Protein AF-A0A1W9RKW6-F1 (afdb_monomer)

Mean predicted aligned error: 11.41 Å

Sequence (270 aa):
MRRRVFTLAELIVIISIVVVIVSFFYVGYRVTIEKAAAKVCKQNQKVIYEALKIYALENYRLPGSLGEVPGEYYQKAYVKLLNLEKNPLWIKLAYFLVDLKREGLIRKVFAFGNSLLDEGLIEKRVLDCPLDSTPYSQGGISYGLNQALVNASEEEFKNFTGLVIGDCENSTFTSPLSDLAFRHKKNIIENAAVVTLKGGETAEIKEVATSELSNIISCISNCPSEVHPGYLTCFDYCKIGKGLNGSALLDCVKNCHQAVAQCEINCLFK

Radius of gyration: 24.39 Å; Cα contacts (8 Å, |Δi|>4): 375; chains: 1; bounding box: 53×35×99 Å

Secondary structure (DSSP, 8-state):
-------H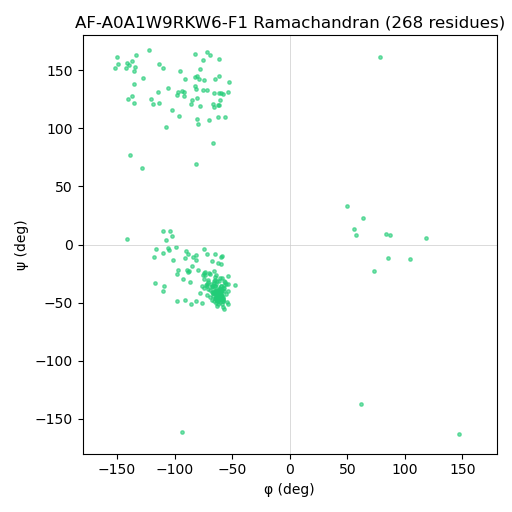HHHHHHHHHHHHHHHHHHHHHHHHHHHHHHHHHHHHHHHHHHHHHHHHHHHSB--SSGGGS-HHHHHHHHHHHHHH-S-HHHHHHHHHHHHHHHH-HHHHGGGTTTGGG-TTTHHHHHH--TT-SS-GGGT--SEEEEGGGTT-BHHHHHH--SEEEEEBSSSEES-TTTSB---EEETTTEEEEEEEETTS-EEEEEPPPHHHHHHHHHHHHTS-SSSSTT-SSHHHIIIIIS---HHHHHHHHHHHHHHHHHHHHHHH--

Solvent-accessible surface area (backbone atoms only — not comparable to full-atom values): 14550 Å² total; per-residue (Å²): 135,85,80,81,76,82,49,74,67,60,53,53,52,53,52,52,53,49,53,56,52,50,55,58,52,50,56,55,48,52,56,50,42,51,54,21,23,55,51,42,36,56,49,24,52,43,22,49,50,45,15,49,52,53,46,16,72,76,64,54,24,34,52,78,34,71,88,69,57,59,42,68,38,40,50,55,21,41,55,54,48,48,72,69,44,95,58,46,67,66,52,54,49,23,49,50,52,41,48,38,73,74,70,41,65,86,78,46,74,88,44,80,84,59,74,71,73,43,87,80,50,37,38,45,57,45,46,28,29,76,64,46,94,49,21,33,78,77,76,41,31,28,51,13,34,27,54,88,48,45,52,24,38,43,65,54,59,69,70,50,60,45,68,47,37,33,24,12,71,36,55,51,34,87,47,88,77,82,48,44,39,54,64,39,67,47,92,82,75,41,42,16,21,52,33,28,33,62,91,60,49,74,48,74,41,65,68,67,54,77,81,50,41,56,55,37,50,49,40,41,70,66,24,42,67,37,88,43,99,89,30,92,33,41,59,46,34,26,38,68,73,65,65,35,59,74,70,60,22,54,54,43,28,51,52,42,52,44,52,29,36,51,38,40,51,52,41,67,73,108

Foldseek 3Di:
DDPPDDDPVNVVVVVVVVVVVVVVVVVVLVVLLQVLLVLLLLLLLLLLVQLQVVVCVVVQAGAQFSVVRAPVSSLVSNVVVCVVDPCNPSNLVSVLSLVCVVPNDPPPVVPSPCVCNDHPVVSQSSQARSLDPCTVVNVWGQKAAENQRRRGGPVCLVLDWAWGMKGARDRYDHDPQPGHDQRHDDPNPWGWIWTATNVSDIDTFTNDDPVCVVVLVVQLVVQPCPPDDPANHQLCCLCVVVVDDDPSSVVSNSVSVNSSNVSNVVSRVD

pLDDT: mean 81.6, std 13.55, range [44.12, 97.0]

Structure (mmCIF, N/CA/C/O backbone):
data_AF-A0A1W9RKW6-F1
#
_entry.id   AF-A0A1W9RKW6-F1
#
loop_
_atom_site.group_PDB
_atom_site.id
_atom_site.type_symbol
_atom_site.label_atom_id
_atom_site.label_alt_id
_atom_site.label_comp_id
_atom_site.label_asym_id
_atom_site.label_entity_id
_atom_site.label_seq_id
_atom_site.pdbx_PDB_ins_code
_atom_site.Cartn_x
_atom_site.Cartn_y
_atom_site.Cartn_z
_atom_site.occupancy
_atom_site.B_iso_or_equiv
_atom_site.auth_seq_id
_atom_site.auth_comp_id
_atom_site.auth_asym_id
_atom_site.auth_atom_id
_atom_site.pdbx_PDB_model_num
ATOM 1 N N . MET A 1 1 ? 21.120 -3.096 -63.498 1.00 47.25 1 MET A N 1
ATOM 2 C CA . MET A 1 1 ? 20.791 -3.030 -62.054 1.00 47.25 1 MET A CA 1
ATOM 3 C C . MET A 1 1 ? 22.080 -2.822 -61.268 1.00 47.25 1 MET A C 1
ATOM 5 O O . MET A 1 1 ? 22.939 -3.693 -61.290 1.00 47.25 1 MET A O 1
ATOM 9 N N . ARG A 1 2 ? 22.275 -1.649 -60.653 1.00 49.94 2 ARG A N 1
ATOM 10 C CA . ARG A 1 2 ? 23.502 -1.314 -59.909 1.00 49.94 2 ARG A CA 1
ATOM 11 C C . ARG A 1 2 ? 23.407 -1.967 -58.524 1.00 49.94 2 ARG A C 1
ATOM 13 O O . ARG A 1 2 ? 22.638 -1.495 -57.691 1.00 49.94 2 ARG A O 1
ATOM 20 N N . ARG A 1 3 ? 24.117 -3.079 -58.293 1.00 55.16 3 ARG A N 1
ATOM 21 C CA . ARG A 1 3 ? 24.228 -3.687 -56.954 1.00 55.16 3 ARG A CA 1
ATOM 22 C C . ARG A 1 3 ? 24.922 -2.672 -56.041 1.00 55.16 3 ARG A C 1
ATOM 24 O O . ARG A 1 3 ? 26.099 -2.386 -56.239 1.00 55.16 3 ARG A O 1
ATOM 31 N N . ARG A 1 4 ? 24.187 -2.084 -55.092 1.00 63.91 4 ARG A N 1
ATOM 32 C CA . ARG A 1 4 ? 24.780 -1.300 -54.002 1.00 63.91 4 ARG A CA 1
ATOM 33 C C . ARG A 1 4 ? 25.490 -2.292 -53.089 1.00 63.91 4 ARG A C 1
ATOM 35 O O . ARG A 1 4 ? 24.840 -3.104 -52.439 1.00 63.91 4 ARG A O 1
ATOM 42 N N . VAL A 1 5 ? 26.815 -2.288 -53.131 1.00 65.56 5 VAL A N 1
ATOM 43 C CA . VAL A 1 5 ? 27.633 -3.077 -52.213 1.00 65.56 5 VAL A CA 1
ATOM 44 C C . VAL A 1 5 ? 27.699 -2.270 -50.921 1.00 65.56 5 VAL A C 1
ATOM 46 O O . VAL A 1 5 ? 28.309 -1.204 -50.907 1.00 65.56 5 VAL A O 1
ATOM 49 N N . PHE A 1 6 ? 27.009 -2.732 -49.877 1.00 68.69 6 PHE A N 1
ATOM 50 C CA . PHE A 1 6 ? 27.141 -2.158 -48.539 1.00 68.69 6 PHE A CA 1
ATOM 51 C C . PHE A 1 6 ? 28.591 -2.311 -48.096 1.00 68.69 6 PHE A C 1
ATOM 53 O O . PHE A 1 6 ? 29.143 -3.414 -48.120 1.00 68.69 6 PHE A O 1
ATOM 60 N N . THR A 1 7 ? 29.227 -1.199 -47.742 1.00 85.44 7 THR A N 1
ATOM 61 C CA . THR A 1 7 ? 30.612 -1.242 -47.276 1.00 85.44 7 THR A CA 1
ATOM 62 C C . THR A 1 7 ? 30.641 -1.657 -45.809 1.00 85.44 7 THR A C 1
ATOM 64 O O . THR A 1 7 ? 29.769 -1.283 -45.026 1.00 85.44 7 THR A O 1
ATOM 67 N N . LEU A 1 8 ? 31.662 -2.421 -45.412 1.00 84.31 8 LEU A N 1
ATOM 68 C CA . LEU A 1 8 ? 31.873 -2.794 -44.010 1.00 84.31 8 LEU A CA 1
ATOM 69 C C . LEU A 1 8 ? 31.948 -1.549 -43.102 1.00 84.31 8 LEU A C 1
ATOM 71 O O . LEU A 1 8 ? 31.439 -1.567 -41.986 1.00 84.31 8 LEU A O 1
ATOM 75 N N . ALA A 1 9 ? 32.496 -0.444 -43.618 1.00 88.00 9 ALA A N 1
ATOM 76 C CA . ALA A 1 9 ? 32.528 0.844 -42.931 1.00 88.00 9 ALA A CA 1
ATOM 77 C C . ALA A 1 9 ? 31.123 1.419 -42.660 1.00 88.00 9 ALA A C 1
ATOM 79 O O . ALA A 1 9 ? 30.851 1.857 -41.546 1.00 88.00 9 ALA A O 1
ATOM 80 N N . GLU A 1 10 ? 30.210 1.377 -43.636 1.00 85.62 10 GLU A N 1
ATOM 81 C CA . GLU A 1 10 ? 28.821 1.840 -43.474 1.00 85.62 10 GLU A CA 1
ATOM 82 C C . GLU A 1 10 ? 28.069 1.023 -42.414 1.00 85.62 10 GLU A C 1
ATOM 84 O O . GLU A 1 10 ? 27.369 1.583 -41.570 1.00 85.62 10 GLU A O 1
ATOM 89 N N . LEU A 1 11 ? 28.280 -0.296 -42.392 1.00 90.00 11 LEU A N 1
ATOM 90 C CA . LEU A 1 11 ? 27.685 -1.179 -41.390 1.00 90.00 11 LEU A CA 1
ATOM 91 C C . LEU A 1 11 ? 28.200 -0.869 -39.973 1.00 90.00 11 LEU A C 1
ATOM 93 O O . LEU A 1 11 ? 27.405 -0.805 -39.035 1.00 90.00 11 LEU A O 1
ATOM 97 N N . ILE A 1 12 ? 29.503 -0.612 -39.815 1.00 91.06 12 ILE A N 1
ATOM 98 C CA . ILE A 1 12 ? 30.096 -0.223 -38.524 1.00 91.06 12 ILE A CA 1
ATOM 99 C C . ILE A 1 12 ? 29.512 1.104 -38.024 1.00 91.06 12 ILE A C 1
ATOM 101 O O . ILE A 1 12 ? 29.189 1.220 -36.839 1.00 91.06 12 ILE A O 1
ATOM 105 N N . VAL A 1 13 ? 29.327 2.092 -38.907 1.00 92.69 13 VAL A N 1
ATOM 106 C CA . VAL A 1 13 ? 28.723 3.384 -38.539 1.00 92.69 13 VAL A CA 1
ATOM 107 C C . VAL A 1 13 ? 27.277 3.199 -38.071 1.00 92.69 13 VAL A C 1
ATOM 109 O O . VAL A 1 13 ? 26.913 3.718 -37.016 1.00 92.69 13 VAL A O 1
ATOM 112 N N . ILE A 1 14 ? 26.466 2.414 -38.789 1.00 93.56 14 ILE A N 1
ATOM 113 C CA . ILE A 1 14 ? 25.072 2.141 -38.402 1.00 93.56 14 ILE A CA 1
ATOM 114 C C . ILE A 1 14 ? 25.007 1.439 -37.042 1.00 93.56 14 ILE A C 1
ATOM 116 O O . ILE A 1 14 ? 24.255 1.873 -36.170 1.00 93.56 14 ILE A O 1
ATOM 120 N N . ILE A 1 15 ? 25.814 0.395 -36.827 1.00 91.38 15 ILE A N 1
ATOM 121 C CA . ILE A 1 15 ? 25.852 -0.322 -35.543 1.00 91.38 15 ILE A CA 1
ATOM 122 C C . ILE A 1 15 ? 26.254 0.628 -34.412 1.00 91.38 15 ILE A C 1
ATOM 124 O O . ILE A 1 15 ? 25.626 0.616 -33.355 1.00 91.38 15 ILE A O 1
ATOM 128 N N . SER A 1 16 ? 27.244 1.492 -34.643 1.00 91.25 16 SER A N 1
ATOM 129 C CA . SER A 1 16 ? 27.696 2.467 -33.644 1.00 91.25 16 SER A CA 1
ATOM 130 C C . SER A 1 16 ? 26.573 3.428 -33.244 1.00 91.25 16 SER A C 1
ATOM 132 O O . SER A 1 16 ? 26.338 3.642 -32.055 1.00 91.25 16 SER A O 1
ATOM 134 N N . ILE A 1 17 ? 25.821 3.950 -34.220 1.00 93.00 17 ILE A N 1
ATOM 135 C CA . ILE A 1 17 ? 24.661 4.819 -33.968 1.00 93.00 17 ILE A CA 1
ATOM 136 C C . ILE A 1 17 ? 23.586 4.066 -33.172 1.00 93.00 17 ILE A C 1
ATOM 138 O O . ILE A 1 17 ? 23.067 4.593 -32.188 1.00 93.00 17 ILE A O 1
ATOM 142 N N . VAL A 1 18 ? 23.279 2.822 -33.550 1.00 92.31 18 VAL A N 1
ATOM 143 C CA . VAL A 1 18 ? 22.280 1.995 -32.855 1.00 92.31 18 VAL A CA 1
ATOM 144 C C . VAL A 1 18 ? 22.683 1.740 -31.402 1.00 92.31 18 VAL A C 1
ATOM 146 O O . VAL A 1 18 ? 21.848 1.897 -30.517 1.00 92.31 18 VAL A O 1
ATOM 149 N N . VAL A 1 19 ? 23.947 1.408 -31.126 1.00 91.44 19 VAL A N 1
ATOM 150 C CA . VAL A 1 19 ? 24.431 1.157 -29.755 1.00 91.44 19 VAL A CA 1
ATOM 151 C C . VAL A 1 19 ? 24.280 2.399 -28.874 1.00 91.44 19 VAL A C 1
ATOM 153 O O . VAL A 1 19 ? 23.788 2.298 -27.745 1.00 91.44 19 VAL A O 1
ATOM 156 N N . VAL A 1 20 ? 24.645 3.576 -29.390 1.00 89.88 20 VAL A N 1
ATOM 157 C CA . VAL A 1 20 ? 24.494 4.844 -28.658 1.00 89.88 20 VAL A CA 1
ATOM 158 C C . VAL A 1 20 ? 23.019 5.108 -28.357 1.00 89.88 20 VAL A C 1
ATOM 160 O O . VAL A 1 20 ? 22.658 5.375 -27.211 1.00 89.88 20 VAL A O 1
ATOM 163 N N . ILE A 1 21 ? 22.153 4.963 -29.360 1.00 90.56 21 ILE A N 1
ATOM 164 C CA . ILE A 1 21 ? 20.711 5.178 -29.222 1.00 90.56 21 ILE A CA 1
ATOM 165 C C . ILE A 1 21 ? 20.098 4.219 -28.189 1.00 90.56 21 ILE A C 1
ATOM 167 O O . ILE A 1 21 ? 19.400 4.657 -27.272 1.00 90.56 21 ILE A O 1
ATOM 171 N N . VAL A 1 22 ? 20.383 2.919 -28.297 1.00 88.94 22 VAL A N 1
ATOM 172 C CA . VAL A 1 22 ? 19.853 1.890 -27.388 1.00 88.94 22 VAL A CA 1
ATOM 173 C C . VAL A 1 22 ? 20.274 2.157 -25.944 1.00 88.94 22 VAL A C 1
ATOM 175 O O . VAL A 1 22 ? 19.460 1.995 -25.036 1.00 88.94 22 VAL A O 1
ATOM 178 N N . SER A 1 23 ? 21.503 2.629 -25.724 1.00 82.50 23 SER A N 1
ATOM 179 C CA . SER A 1 23 ? 22.008 2.939 -24.382 1.00 82.50 23 SER A CA 1
ATOM 180 C C . SER A 1 23 ? 21.189 4.042 -23.697 1.00 82.50 23 SER A C 1
ATOM 182 O O . SER A 1 23 ? 20.787 3.882 -22.542 1.00 82.50 23 SER A O 1
ATOM 184 N N . PHE A 1 24 ? 20.860 5.125 -24.411 1.00 82.12 24 PHE A N 1
ATOM 185 C CA . PHE A 1 24 ? 20.018 6.200 -23.868 1.00 82.12 24 PHE A CA 1
ATOM 186 C C . PHE A 1 24 ? 18.577 5.742 -23.612 1.00 82.12 24 PHE A C 1
ATOM 188 O O . PHE A 1 24 ? 18.015 6.021 -22.548 1.00 82.12 24 PHE A O 1
ATOM 195 N N . PHE A 1 25 ? 17.983 4.999 -24.551 1.00 81.31 25 PHE A N 1
ATOM 196 C CA . PHE A 1 25 ? 16.621 4.486 -24.391 1.00 81.31 25 PHE A CA 1
ATOM 197 C C . PHE A 1 25 ? 16.503 3.484 -23.241 1.00 81.31 25 PHE A C 1
ATOM 199 O O . PHE A 1 25 ? 15.496 3.488 -22.535 1.00 81.31 25 PHE A O 1
ATOM 206 N N . TYR A 1 26 ? 17.530 2.665 -23.007 1.00 80.31 26 TYR A N 1
ATOM 207 C CA . TYR A 1 26 ? 17.528 1.678 -21.932 1.00 80.31 26 TYR A CA 1
ATOM 208 C C . TYR A 1 26 ? 17.423 2.327 -20.545 1.00 80.31 26 TYR A C 1
ATOM 210 O O . TYR A 1 26 ? 16.591 1.915 -19.733 1.00 80.31 26 TYR A O 1
ATOM 218 N N . VAL A 1 27 ? 18.204 3.379 -20.279 1.00 81.62 27 VAL A N 1
ATOM 219 C CA . VAL A 1 27 ? 18.147 4.104 -18.997 1.00 81.62 27 VAL A CA 1
ATOM 220 C C . VAL A 1 27 ? 16.776 4.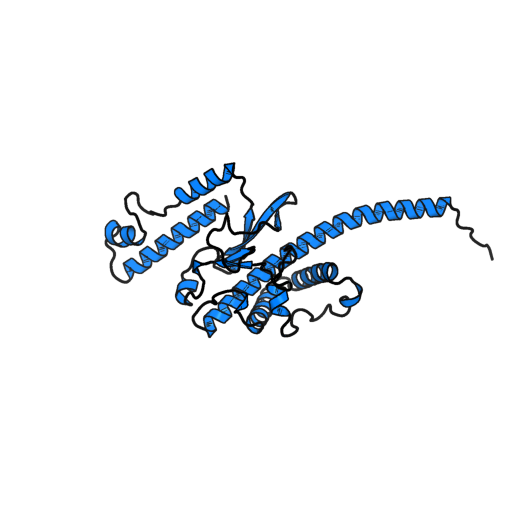758 -18.805 1.00 81.62 27 VAL A C 1
ATOM 222 O O . VAL A 1 27 ? 16.144 4.577 -17.761 1.00 81.62 27 VAL A O 1
ATOM 225 N N . GLY A 1 28 ? 16.270 5.453 -19.830 1.00 81.50 28 GLY A N 1
ATOM 226 C CA . GLY A 1 28 ? 14.945 6.082 -19.786 1.00 81.50 28 GLY A CA 1
ATOM 227 C C . GLY A 1 28 ? 13.808 5.075 -19.575 1.00 81.50 28 GLY A C 1
ATOM 228 O O . GLY A 1 28 ? 12.875 5.332 -18.807 1.00 81.50 28 GLY A O 1
ATOM 229 N N . TYR A 1 29 ? 13.915 3.895 -20.188 1.00 83.25 29 TYR A N 1
ATOM 230 C CA . TYR A 1 29 ? 12.969 2.801 -20.001 1.00 83.25 29 TYR A CA 1
ATOM 231 C C . TYR A 1 29 ? 12.966 2.298 -18.553 1.00 83.25 29 TYR A C 1
ATOM 233 O O . TYR A 1 29 ? 11.901 2.212 -17.944 1.00 83.25 29 TYR A O 1
ATOM 241 N N . ARG A 1 30 ? 14.140 2.035 -17.958 1.00 82.88 30 ARG A N 1
ATOM 242 C CA . ARG A 1 30 ? 14.248 1.544 -16.569 1.00 82.88 30 ARG A CA 1
ATOM 243 C C . ARG A 1 30 ? 13.602 2.506 -15.572 1.00 82.88 30 ARG A C 1
ATOM 245 O O . ARG A 1 30 ? 12.773 2.072 -14.776 1.00 82.88 30 ARG A O 1
ATOM 252 N N . VAL A 1 31 ? 13.893 3.804 -15.683 1.00 84.50 31 VAL A N 1
ATOM 253 C CA . VAL A 1 31 ? 13.298 4.842 -14.819 1.00 84.50 31 VAL A CA 1
ATOM 254 C C . VAL A 1 31 ? 11.779 4.909 -14.991 1.00 84.50 31 VAL A C 1
ATOM 256 O O . VAL A 1 31 ? 11.041 5.033 -14.014 1.00 84.50 31 VAL A O 1
ATOM 259 N N . THR A 1 32 ? 11.290 4.813 -16.229 1.00 86.94 32 THR A N 1
ATOM 260 C CA . THR A 1 32 ? 9.848 4.819 -16.513 1.00 86.94 32 THR A CA 1
ATOM 261 C C . THR A 1 32 ? 9.143 3.622 -15.881 1.00 86.94 32 THR A C 1
ATOM 263 O O . THR A 1 32 ? 8.094 3.789 -15.258 1.00 86.94 32 THR A O 1
ATOM 266 N N . ILE A 1 33 ? 9.728 2.427 -15.994 1.00 87.19 33 ILE A N 1
ATOM 267 C CA . ILE A 1 33 ? 9.159 1.215 -15.405 1.00 87.19 33 ILE A CA 1
ATOM 268 C C . ILE A 1 33 ? 9.184 1.263 -13.875 1.00 87.19 33 ILE A C 1
ATOM 270 O O . ILE A 1 33 ? 8.195 0.887 -13.254 1.00 87.19 33 ILE A O 1
ATOM 274 N N . GLU A 1 34 ? 10.256 1.754 -13.252 1.00 86.50 34 GLU A N 1
ATOM 275 C CA . GLU A 1 34 ? 10.308 1.918 -11.791 1.00 86.50 34 GLU A CA 1
ATOM 276 C C . GLU A 1 34 ? 9.231 2.891 -11.292 1.00 86.50 34 GLU A C 1
ATOM 278 O O . GLU A 1 34 ? 8.514 2.588 -10.338 1.00 86.50 34 GLU A O 1
ATOM 283 N N . LYS A 1 35 ? 9.032 4.020 -11.985 1.00 87.75 35 LYS A N 1
ATOM 284 C CA . LYS A 1 35 ? 7.948 4.966 -11.671 1.00 87.75 35 LYS A CA 1
ATOM 285 C C . LYS A 1 35 ? 6.565 4.343 -11.850 1.00 87.75 35 LYS A C 1
ATOM 287 O O . LYS A 1 35 ? 5.678 4.583 -11.031 1.00 87.75 35 LYS A O 1
ATOM 292 N N . ALA A 1 36 ? 6.370 3.551 -12.905 1.00 88.75 36 ALA A N 1
ATOM 293 C CA . ALA A 1 36 ? 5.123 2.828 -13.130 1.00 88.75 36 ALA A CA 1
ATOM 294 C C . ALA A 1 36 ? 4.868 1.799 -12.019 1.00 88.75 36 ALA A C 1
ATOM 296 O O . ALA A 1 36 ? 3.773 1.771 -11.468 1.00 88.75 36 ALA A O 1
ATOM 297 N N . ALA A 1 37 ? 5.885 1.027 -11.632 1.00 90.38 37 ALA A N 1
ATOM 298 C CA . ALA A 1 37 ? 5.822 0.055 -10.544 1.00 90.38 37 ALA A CA 1
ATOM 299 C C . ALA A 1 37 ? 5.476 0.713 -9.200 1.00 90.38 37 ALA A C 1
ATOM 301 O O . ALA A 1 37 ? 4.543 0.277 -8.530 1.00 90.38 37 ALA A O 1
ATOM 302 N N . ALA A 1 38 ? 6.140 1.819 -8.852 1.00 91.06 38 ALA A N 1
ATOM 303 C CA . ALA A 1 38 ? 5.827 2.579 -7.644 1.00 91.06 38 ALA A CA 1
ATOM 304 C C . ALA A 1 38 ? 4.388 3.122 -7.659 1.00 91.06 38 ALA A C 1
ATOM 306 O O . ALA A 1 38 ? 3.679 3.057 -6.655 1.00 91.06 38 ALA A O 1
ATOM 307 N N . LYS A 1 39 ? 3.926 3.621 -8.813 1.00 91.25 39 LYS A N 1
ATOM 308 C CA . LYS A 1 39 ? 2.545 4.086 -8.984 1.00 91.25 39 LYS A CA 1
ATOM 309 C C . LYS A 1 39 ? 1.533 2.950 -8.837 1.00 91.25 39 LYS A C 1
ATOM 311 O O . LYS A 1 39 ? 0.486 3.164 -8.233 1.00 91.25 39 LYS A O 1
ATOM 316 N N . VAL A 1 40 ? 1.846 1.764 -9.357 1.00 91.25 40 VAL A N 1
ATOM 317 C CA . VAL A 1 40 ? 1.014 0.568 -9.195 1.00 91.25 40 VAL A CA 1
ATOM 318 C C . VAL A 1 40 ? 0.940 0.152 -7.728 1.00 91.25 40 VAL A C 1
ATOM 320 O O . VAL A 1 40 ? -0.174 -0.031 -7.257 1.00 91.25 40 VAL A O 1
ATOM 323 N N . CYS A 1 41 ? 2.047 0.102 -6.970 1.00 92.75 41 CYS A N 1
ATOM 324 C CA . CYS A 1 41 ? 1.959 -0.256 -5.543 1.00 92.75 41 CYS A CA 1
ATOM 325 C C . CYS A 1 41 ? 1.110 0.751 -4.749 1.00 92.75 41 CYS A C 1
ATOM 327 O O . CYS A 1 41 ? 0.268 0.349 -3.952 1.00 92.75 41 CYS A O 1
ATOM 329 N N . LYS A 1 42 ? 1.252 2.058 -5.018 1.00 93.44 42 LYS A N 1
ATOM 330 C CA . LYS A 1 42 ? 0.389 3.084 -4.403 1.00 93.44 42 LYS A CA 1
ATOM 331 C C . LYS A 1 42 ? -1.084 2.876 -4.739 1.00 93.44 42 LYS A C 1
ATOM 333 O O . LYS A 1 42 ? -1.938 2.988 -3.865 1.00 93.44 42 LYS A O 1
ATOM 338 N N . GLN A 1 43 ? -1.392 2.589 -6.004 1.00 93.06 43 GLN A N 1
ATOM 339 C CA . GLN A 1 43 ? -2.772 2.345 -6.412 1.00 93.06 43 GLN A CA 1
ATOM 340 C C . GLN A 1 43 ? -3.320 1.063 -5.783 1.00 93.06 43 GLN A C 1
ATOM 342 O O . GLN A 1 43 ? -4.448 1.069 -5.303 1.00 93.06 43 GLN A O 1
ATOM 347 N N . ASN A 1 44 ? -2.518 0.001 -5.737 1.00 94.38 44 ASN A N 1
ATOM 348 C CA . ASN A 1 44 ? -2.850 -1.250 -5.073 1.00 94.38 44 ASN A CA 1
ATOM 349 C C . ASN A 1 44 ? -3.231 -1.005 -3.610 1.00 94.38 44 ASN A C 1
ATOM 351 O O . ASN A 1 44 ? -4.323 -1.395 -3.214 1.00 94.38 44 ASN A O 1
ATOM 355 N N . GLN A 1 45 ? -2.430 -0.263 -2.838 1.00 95.38 45 GLN A N 1
ATOM 356 C CA . GLN A 1 45 ? -2.786 0.041 -1.448 1.00 95.38 45 GLN A CA 1
ATOM 357 C C . GLN A 1 45 ? -4.100 0.829 -1.309 1.00 95.38 45 GLN A C 1
ATOM 359 O O . GLN A 1 45 ? -4.899 0.526 -0.423 1.00 95.38 45 GLN A O 1
ATOM 364 N N . LYS A 1 46 ? -4.393 1.783 -2.207 1.00 95.38 46 LYS A N 1
ATOM 365 C CA . LYS A 1 46 ? -5.702 2.467 -2.220 1.00 95.38 46 LYS A CA 1
ATOM 366 C C . LYS A 1 46 ? -6.853 1.496 -2.479 1.00 95.38 46 LYS A C 1
ATOM 368 O O . LYS A 1 46 ? -7.895 1.588 -1.833 1.00 95.38 46 LYS A O 1
ATOM 373 N N . VAL A 1 47 ? -6.670 0.573 -3.425 1.00 95.06 47 VAL A N 1
ATOM 374 C CA . VAL A 1 47 ? -7.659 -0.468 -3.742 1.00 95.06 47 VAL A CA 1
ATOM 375 C C . VAL A 1 47 ? -7.866 -1.377 -2.537 1.00 95.06 47 VAL A C 1
ATOM 377 O O . VAL A 1 47 ? -9.011 -1.638 -2.183 1.00 95.06 47 VAL A O 1
ATOM 380 N N . ILE A 1 48 ? -6.788 -1.791 -1.865 1.00 96.62 48 ILE A N 1
ATOM 381 C CA . ILE A 1 48 ? -6.857 -2.577 -0.630 1.00 96.62 48 ILE A CA 1
ATOM 382 C C . ILE A 1 48 ? -7.634 -1.810 0.443 1.00 96.62 48 ILE A C 1
ATOM 384 O O . ILE A 1 48 ? -8.544 -2.367 1.046 1.00 96.62 48 ILE A O 1
ATOM 388 N N . TYR A 1 49 ? -7.345 -0.524 0.645 1.00 97.00 49 TYR A N 1
ATOM 389 C CA . TYR A 1 49 ? -8.041 0.300 1.632 1.00 97.00 49 TYR A CA 1
ATOM 390 C C . TYR A 1 49 ? -9.552 0.389 1.381 1.00 97.00 49 TYR A C 1
ATOM 392 O O . TYR A 1 49 ? -10.359 0.222 2.298 1.00 97.00 49 TYR A O 1
ATOM 400 N N . GLU A 1 50 ? -9.960 0.630 0.134 1.00 96.62 50 GLU A N 1
ATOM 401 C CA . GLU A 1 50 ? -11.380 0.650 -0.220 1.00 96.62 50 GLU A CA 1
ATOM 402 C C . GLU A 1 50 ? -12.018 -0.745 -0.133 1.00 96.62 50 GLU A C 1
ATOM 404 O O . GLU A 1 50 ? -13.173 -0.847 0.278 1.00 96.62 50 GLU A O 1
ATOM 409 N N . ALA A 1 51 ? -11.281 -1.816 -0.437 1.00 96.44 51 ALA A N 1
ATOM 410 C CA . ALA A 1 51 ? -11.760 -3.187 -0.269 1.00 96.44 51 ALA A CA 1
ATOM 411 C C . ALA A 1 51 ? -11.992 -3.526 1.211 1.00 96.44 51 ALA A C 1
ATOM 413 O O . ALA A 1 51 ? -13.036 -4.078 1.545 1.00 96.44 51 ALA A O 1
ATOM 414 N N . LEU A 1 52 ? -11.091 -3.107 2.108 1.00 96.88 52 LEU A N 1
ATOM 415 C CA . LEU A 1 52 ? -11.260 -3.248 3.559 1.00 96.88 52 LEU A CA 1
ATOM 416 C C . LEU A 1 52 ? -12.504 -2.513 4.062 1.00 96.88 52 LEU A C 1
ATOM 418 O O . LEU A 1 52 ? -13.220 -3.034 4.912 1.00 96.88 52 LEU A O 1
ATOM 422 N N . LYS A 1 53 ? -12.804 -1.327 3.519 1.00 95.94 53 LYS A N 1
ATOM 423 C CA . LYS A 1 53 ? -14.038 -0.598 3.851 1.00 95.94 53 LYS A CA 1
ATOM 424 C C . LYS A 1 53 ? -15.284 -1.372 3.435 1.00 95.94 53 LYS A C 1
ATOM 426 O O . LYS A 1 53 ? -16.227 -1.436 4.212 1.00 95.94 53 LYS A O 1
ATOM 431 N N . ILE A 1 54 ? -15.296 -1.942 2.230 1.00 95.69 54 ILE A N 1
ATOM 432 C CA . ILE A 1 54 ? -16.424 -2.755 1.754 1.00 95.69 54 ILE A CA 1
ATOM 433 C C . ILE A 1 54 ? -16.567 -4.011 2.623 1.00 95.69 54 ILE A C 1
ATOM 435 O O . ILE A 1 54 ? -17.661 -4.298 3.098 1.00 95.69 54 ILE A O 1
ATOM 439 N N . TYR A 1 55 ? -15.459 -4.699 2.907 1.00 96.31 55 TYR A N 1
ATOM 440 C CA . TYR A 1 55 ? -15.437 -5.877 3.773 1.00 96.31 55 TYR A CA 1
ATOM 441 C C . TYR A 1 55 ? -15.988 -5.570 5.171 1.00 96.31 55 TYR A C 1
ATOM 443 O O . TYR A 1 55 ? -16.852 -6.297 5.659 1.00 96.31 55 TYR A O 1
ATOM 451 N N . ALA A 1 56 ? -15.524 -4.483 5.798 1.00 95.19 56 ALA A N 1
ATOM 452 C CA . ALA A 1 56 ? -15.948 -4.078 7.136 1.00 95.19 56 ALA A CA 1
ATOM 453 C C . ALA A 1 56 ? -17.435 -3.704 7.194 1.00 95.19 56 ALA A C 1
ATOM 455 O O . ALA A 1 56 ? -18.084 -3.986 8.196 1.00 95.19 56 ALA A O 1
ATOM 456 N N . LEU A 1 57 ? -17.976 -3.112 6.124 1.00 95.06 57 LEU A N 1
ATOM 457 C CA . LEU A 1 57 ? -19.404 -2.799 6.017 1.00 95.06 57 LEU A CA 1
ATOM 458 C C . LEU A 1 57 ? -20.276 -4.058 5.934 1.00 95.06 57 LEU A C 1
ATOM 460 O O . LEU A 1 57 ? -21.384 -4.059 6.459 1.00 95.06 57 LEU A O 1
ATOM 464 N N . GLU A 1 58 ? -19.801 -5.114 5.271 1.00 95.44 58 GLU A N 1
ATOM 465 C CA . GLU A 1 58 ? -20.573 -6.352 5.097 1.00 95.44 58 GLU A CA 1
ATOM 466 C C . GLU A 1 58 ? -20.402 -7.335 6.267 1.00 95.44 58 GLU A C 1
ATOM 468 O O . GLU A 1 58 ? -21.338 -8.054 6.610 1.00 95.44 58 GLU A O 1
ATOM 473 N N . ASN A 1 59 ? -19.228 -7.357 6.908 1.00 95.56 59 ASN A N 1
ATOM 474 C CA . ASN A 1 59 ? -18.893 -8.318 7.965 1.00 95.56 59 ASN A CA 1
ATOM 475 C C . ASN A 1 59 ? -18.904 -7.711 9.380 1.00 95.56 59 ASN A C 1
ATOM 477 O O . ASN A 1 59 ? -18.654 -8.432 10.345 1.00 95.56 59 ASN A O 1
ATOM 481 N N . TYR A 1 60 ? -19.149 -6.401 9.515 1.00 94.00 60 TYR A N 1
ATOM 482 C CA . TYR A 1 60 ? -19.084 -5.616 10.764 1.00 94.00 60 TYR A CA 1
ATOM 483 C C . TYR A 1 60 ? -17.731 -5.652 11.500 1.00 94.00 60 TYR A C 1
ATOM 485 O O . TYR A 1 60 ? -17.598 -5.140 12.615 1.00 94.00 60 TYR A O 1
ATOM 493 N N . ARG A 1 61 ? -16.708 -6.229 10.869 1.00 94.75 61 ARG A N 1
ATOM 494 C CA . ARG A 1 61 ? -15.339 -6.349 11.371 1.00 94.75 61 ARG A CA 1
ATOM 495 C C . ARG A 1 61 ? -14.349 -6.340 10.216 1.00 94.75 61 ARG A C 1
ATOM 497 O O . ARG A 1 61 ? -14.692 -6.709 9.094 1.00 94.75 61 ARG A O 1
ATOM 504 N N . LEU A 1 62 ? -13.122 -5.936 10.499 1.00 95.88 62 LEU A N 1
ATOM 505 C CA . LEU A 1 62 ? -11.985 -6.083 9.603 1.00 95.88 62 LEU A CA 1
ATOM 506 C C . LEU A 1 62 ? -11.493 -7.537 9.571 1.00 95.88 62 LEU A C 1
ATOM 508 O O . LEU A 1 62 ? -11.780 -8.304 10.491 1.00 95.88 62 LEU A O 1
ATOM 512 N N . PRO A 1 63 ? -10.773 -7.936 8.512 1.00 96.50 63 PRO A N 1
ATOM 513 C CA . PRO A 1 63 ? -10.201 -9.272 8.426 1.00 96.50 63 PRO A CA 1
ATOM 514 C C . PRO A 1 63 ? -9.015 -9.443 9.390 1.00 96.50 63 PRO A C 1
ATOM 516 O O . PRO A 1 63 ? -8.452 -8.465 9.896 1.00 96.50 63 PRO A O 1
ATOM 519 N N . GLY A 1 64 ? -8.606 -10.692 9.619 1.00 93.12 64 GLY A N 1
ATOM 520 C CA . GLY A 1 64 ? -7.375 -10.999 10.345 1.00 93.12 64 GLY A CA 1
ATOM 521 C C . GLY A 1 64 ? -6.116 -10.662 9.539 1.00 93.12 64 GLY A C 1
ATOM 522 O O . GLY A 1 64 ? -5.091 -10.270 10.092 1.00 93.12 64 GLY A O 1
ATOM 523 N N . SER A 1 65 ? -6.212 -10.769 8.215 1.00 94.56 65 SER A N 1
ATOM 524 C CA . SER A 1 65 ? -5.137 -10.502 7.264 1.00 94.56 65 SER A CA 1
ATOM 525 C C . SER A 1 65 ? -5.697 -10.009 5.929 1.00 94.56 65 SER A C 1
ATOM 527 O O . SER A 1 65 ? -6.868 -10.212 5.615 1.00 94.56 65 SER A O 1
ATOM 529 N N . LEU A 1 66 ? -4.869 -9.369 5.098 1.00 94.56 66 LEU A N 1
ATOM 530 C CA . LEU A 1 66 ? -5.329 -8.884 3.791 1.00 94.56 66 LEU A CA 1
ATOM 531 C C . LEU A 1 66 ? -5.766 -10.030 2.859 1.00 94.56 66 LEU A C 1
ATOM 533 O O . LEU A 1 66 ? -6.707 -9.857 2.101 1.00 94.56 66 LEU A O 1
ATOM 537 N N . GLY A 1 67 ? -5.154 -11.213 2.960 1.00 92.12 67 GLY A N 1
ATOM 538 C CA . GLY A 1 67 ? -5.517 -12.377 2.138 1.00 92.12 67 GLY A CA 1
ATOM 539 C C . GLY A 1 67 ? -6.862 -13.027 2.489 1.00 92.12 67 GLY A C 1
ATOM 540 O O . GLY A 1 67 ? -7.307 -13.918 1.779 1.00 92.12 67 GLY A O 1
ATOM 541 N N . GLU A 1 68 ? -7.520 -12.618 3.577 1.00 93.81 68 GLU A N 1
ATOM 542 C CA . GLU A 1 68 ? -8.869 -13.094 3.920 1.00 93.81 68 GLU A CA 1
ATOM 543 C C . GLU A 1 68 ? -9.976 -12.313 3.206 1.00 93.81 68 GLU A C 1
ATOM 545 O O . GLU A 1 68 ? -11.139 -12.706 3.278 1.00 93.81 68 GLU A O 1
ATOM 550 N N . VAL A 1 69 ? -9.647 -11.196 2.550 1.00 94.38 69 VAL A N 1
ATOM 551 C CA . VAL A 1 69 ? -10.613 -10.366 1.828 1.00 94.38 69 VAL A CA 1
ATOM 552 C C . VAL A 1 69 ? -10.929 -11.025 0.479 1.00 94.38 69 VAL A C 1
ATOM 554 O O . VAL A 1 69 ? -10.035 -11.145 -0.355 1.00 94.38 69 VAL A O 1
ATOM 557 N N . PRO A 1 70 ? -12.191 -11.403 0.200 1.00 93.06 70 PRO A N 1
ATOM 558 C CA . PRO A 1 70 ? -12.575 -11.938 -1.100 1.00 93.06 70 PRO A CA 1
ATOM 559 C C . PRO A 1 70 ? -12.164 -11.054 -2.286 1.00 93.06 70 PRO A C 1
ATOM 561 O O . PRO A 1 70 ? -12.358 -9.833 -2.273 1.00 93.06 70 PRO A O 1
ATOM 564 N N . GLY A 1 71 ? -11.706 -11.696 -3.368 1.00 91.00 71 GLY A N 1
ATOM 565 C CA . GLY A 1 71 ? -11.373 -11.062 -4.651 1.00 91.00 71 GLY A CA 1
ATOM 566 C C . GLY A 1 71 ? -12.430 -10.084 -5.183 1.00 91.00 71 GLY A C 1
ATOM 567 O O . GLY A 1 71 ? -12.088 -9.042 -5.747 1.00 91.00 71 GLY A O 1
ATOM 568 N N . GLU A 1 72 ? -13.712 -10.371 -4.950 1.00 91.88 72 GLU A N 1
ATOM 569 C CA . GLU A 1 72 ? -14.836 -9.517 -5.354 1.00 91.88 72 GLU A CA 1
ATOM 570 C C . GLU A 1 72 ? -14.780 -8.114 -4.729 1.00 91.88 72 GLU A C 1
ATOM 572 O O . GLU A 1 72 ? -15.129 -7.123 -5.380 1.00 91.88 72 GLU A O 1
ATOM 577 N N . TYR A 1 73 ? -14.314 -7.987 -3.482 1.00 94.31 73 TYR A N 1
ATOM 578 C CA . TYR A 1 73 ? -14.193 -6.685 -2.825 1.00 94.31 73 TYR A CA 1
ATOM 579 C C . TYR A 1 73 ? -13.070 -5.853 -3.430 1.00 94.31 73 TYR A C 1
ATOM 581 O O . TYR A 1 73 ? -13.253 -4.651 -3.639 1.00 94.31 73 TYR A O 1
ATOM 589 N N . TYR A 1 74 ? -11.952 -6.483 -3.799 1.00 93.56 74 TYR A N 1
ATOM 590 C CA . TYR A 1 74 ? -10.888 -5.818 -4.550 1.00 93.56 74 TYR A CA 1
ATOM 591 C C . TYR A 1 74 ? -11.375 -5.336 -5.915 1.00 93.56 74 TYR A C 1
ATOM 593 O O . TYR A 1 74 ? -11.057 -4.219 -6.321 1.00 93.56 74 TYR A O 1
ATOM 601 N N . GLN A 1 75 ? -12.204 -6.125 -6.599 1.00 91.19 75 GLN A N 1
ATOM 602 C CA . GLN A 1 75 ? -12.799 -5.737 -7.876 1.00 91.19 75 GLN A CA 1
ATOM 603 C C . GLN A 1 75 ? -13.733 -4.534 -7.745 1.00 91.19 75 GLN A C 1
ATOM 605 O O . GLN A 1 75 ? -13.570 -3.545 -8.466 1.00 91.19 75 GLN A O 1
ATOM 610 N N . LYS A 1 76 ? -14.668 -4.575 -6.788 1.00 92.31 76 LYS A N 1
ATOM 611 C CA . LYS A 1 76 ? -15.576 -3.456 -6.493 1.00 92.31 76 LYS A CA 1
ATOM 612 C C . LYS A 1 76 ? -14.791 -2.190 -6.129 1.00 92.31 76 LYS A C 1
ATOM 614 O O . LYS A 1 76 ? -15.073 -1.115 -6.663 1.00 92.31 76 LYS A O 1
ATOM 619 N N . ALA A 1 77 ? -13.776 -2.317 -5.273 1.00 93.44 77 ALA A N 1
ATOM 620 C CA . ALA A 1 77 ? -12.903 -1.217 -4.872 1.00 93.44 77 ALA A CA 1
ATOM 621 C C . ALA A 1 77 ? -12.121 -0.627 -6.056 1.00 93.44 77 ALA A C 1
ATOM 623 O O . ALA A 1 77 ? -12.057 0.594 -6.213 1.00 93.44 77 ALA A O 1
ATOM 624 N N . TYR A 1 78 ? -11.578 -1.479 -6.926 1.00 90.69 78 TYR A N 1
ATOM 625 C CA . TYR A 1 78 ? -10.834 -1.062 -8.110 1.00 90.69 78 TYR A CA 1
ATOM 626 C C . TYR A 1 78 ? -11.703 -0.269 -9.090 1.00 90.69 78 TYR A C 1
ATOM 628 O O . TYR A 1 78 ? -11.322 0.826 -9.510 1.00 90.69 78 TYR A O 1
ATOM 636 N N . VAL A 1 79 ? -12.898 -0.778 -9.412 1.00 89.31 79 VAL A N 1
ATOM 637 C CA . VAL A 1 79 ? -13.854 -0.089 -10.295 1.00 89.31 79 VAL A CA 1
ATOM 638 C C . VAL A 1 79 ? -14.279 1.250 -9.693 1.00 89.31 79 VAL A C 1
ATOM 640 O O . VAL A 1 79 ? -14.292 2.265 -10.391 1.00 89.31 79 VAL A O 1
ATOM 643 N N . LYS A 1 80 ? -14.567 1.282 -8.386 1.00 91.81 80 LYS A N 1
ATOM 644 C CA . LYS A 1 80 ? -14.919 2.514 -7.672 1.00 91.81 80 LYS A CA 1
ATOM 645 C C . LYS A 1 80 ? -13.814 3.565 -7.777 1.00 91.81 80 LYS A C 1
ATOM 647 O O . LYS A 1 80 ? -14.101 4.706 -8.126 1.00 91.81 80 LYS A O 1
ATOM 652 N N . LEU A 1 81 ? -12.561 3.194 -7.513 1.00 90.31 81 LEU A N 1
ATOM 653 C CA . LEU A 1 81 ? -11.432 4.124 -7.581 1.00 90.31 81 LEU A CA 1
ATOM 654 C C . LEU A 1 81 ? -11.153 4.602 -9.004 1.00 90.31 81 LEU A C 1
ATOM 656 O O . LEU A 1 81 ? -10.943 5.794 -9.204 1.00 90.31 81 LEU A O 1
ATOM 660 N N . LEU A 1 82 ? -11.219 3.717 -10.003 1.00 86.75 82 LEU A N 1
ATOM 661 C CA . LEU A 1 82 ? -11.067 4.113 -11.405 1.00 86.75 82 LEU A CA 1
ATOM 662 C C . LEU A 1 82 ? -12.085 5.174 -11.836 1.00 86.75 82 LEU A C 1
ATOM 664 O O . LEU A 1 82 ? -11.733 6.058 -12.612 1.00 86.75 82 LEU A O 1
ATOM 668 N N . ASN A 1 83 ? -13.320 5.089 -11.337 1.00 86.06 83 ASN A N 1
ATOM 669 C CA . ASN A 1 83 ? -14.373 6.058 -11.642 1.00 86.06 83 ASN A CA 1
ATOM 670 C C . ASN A 1 83 ? -14.183 7.401 -10.915 1.00 86.06 83 ASN A C 1
ATOM 672 O O . ASN A 1 83 ? -14.680 8.421 -11.384 1.00 86.06 83 ASN A O 1
ATOM 676 N N . LEU A 1 84 ? -13.478 7.410 -9.780 1.00 86.44 84 LEU A N 1
ATOM 677 C CA . LEU A 1 84 ? -13.168 8.623 -9.012 1.00 86.44 84 LEU A CA 1
ATOM 678 C C . LEU A 1 84 ? -11.881 9.311 -9.486 1.00 86.44 84 LEU A C 1
ATOM 680 O O . LEU A 1 84 ? -11.683 10.504 -9.247 1.00 86.44 84 LEU A O 1
ATOM 684 N N . GLU A 1 85 ? -10.983 8.573 -10.134 1.00 83.75 85 GLU A N 1
ATOM 685 C CA . GLU A 1 85 ? -9.701 9.107 -10.562 1.00 83.75 85 GLU A CA 1
ATOM 686 C C . GLU A 1 85 ? -9.863 10.084 -11.735 1.00 83.75 85 GLU A C 1
ATOM 688 O O . GLU A 1 85 ? -10.478 9.774 -12.752 1.00 83.75 85 GLU A O 1
ATOM 693 N N . LYS A 1 86 ? -9.215 11.252 -11.656 1.00 82.94 86 LYS A N 1
ATOM 694 C CA . LYS A 1 86 ? -9.262 12.258 -12.734 1.00 82.94 86 LYS A CA 1
ATOM 695 C C . LYS A 1 86 ? -8.705 11.746 -14.065 1.00 82.94 86 LYS A C 1
ATOM 697 O O . LYS A 1 86 ? -9.098 12.233 -15.116 1.00 82.94 86 LYS A O 1
ATOM 702 N N . ASN A 1 87 ? -7.761 10.801 -14.021 1.00 84.12 87 ASN A N 1
ATOM 703 C CA . ASN A 1 87 ? -7.088 10.279 -15.208 1.00 84.12 87 ASN A CA 1
ATOM 704 C C . ASN A 1 87 ? -6.888 8.748 -15.152 1.00 84.12 87 ASN A C 1
ATOM 706 O O . ASN A 1 87 ? -5.762 8.278 -14.938 1.00 84.12 87 ASN A O 1
ATOM 710 N N . PRO A 1 88 ? -7.937 7.946 -15.402 1.00 84.75 88 PRO A N 1
ATOM 711 C CA . PRO A 1 88 ? -7.873 6.485 -15.300 1.00 84.75 88 PRO A CA 1
ATOM 712 C C . PRO A 1 88 ? -6.925 5.850 -16.331 1.00 84.75 88 PRO A C 1
ATOM 714 O O . PRO A 1 88 ? -6.315 4.812 -16.071 1.00 84.75 88 PRO A O 1
ATOM 717 N N . LEU A 1 89 ? -6.733 6.496 -17.487 1.00 84.94 89 LEU A N 1
ATOM 718 C CA . LEU A 1 89 ? -5.827 6.027 -18.542 1.00 84.94 89 LEU A CA 1
ATOM 719 C C . LEU A 1 89 ? -4.374 5.924 -18.065 1.00 84.94 89 LEU A C 1
ATOM 721 O O . LEU A 1 89 ? -3.695 4.948 -18.373 1.00 84.94 89 LEU A O 1
ATOM 725 N N . TRP A 1 90 ? -3.904 6.881 -17.260 1.00 84.44 90 TRP A N 1
ATOM 726 C CA . TRP A 1 90 ? -2.535 6.865 -16.734 1.00 84.44 90 TRP A CA 1
ATOM 727 C C . TRP A 1 90 ? -2.303 5.759 -15.704 1.00 84.44 90 TRP A C 1
ATOM 729 O O . TRP A 1 90 ? -1.159 5.357 -15.495 1.00 84.44 90 TRP A O 1
ATOM 739 N N . ILE A 1 91 ? -3.356 5.292 -15.033 1.00 84.62 91 ILE A N 1
ATOM 740 C CA . ILE A 1 91 ? -3.282 4.142 -14.127 1.00 84.62 91 ILE A CA 1
ATOM 741 C C . ILE A 1 91 ? -3.219 2.861 -14.949 1.00 84.62 91 ILE A C 1
ATOM 743 O O . ILE A 1 91 ? -2.301 2.068 -14.760 1.00 84.62 91 ILE A O 1
ATOM 747 N N . LYS A 1 92 ? -4.129 2.695 -15.917 1.00 84.81 92 LYS A N 1
ATOM 748 C CA . LYS A 1 92 ? -4.125 1.539 -16.827 1.00 84.81 92 LYS A CA 1
ATOM 749 C C . LYS A 1 92 ? -2.788 1.389 -17.556 1.00 84.81 92 LYS A C 1
ATOM 751 O O . LYS A 1 92 ? -2.251 0.289 -17.622 1.00 84.81 92 LYS A O 1
ATOM 756 N N . LEU A 1 93 ? -2.212 2.499 -18.022 1.00 85.19 93 LEU A N 1
ATOM 757 C CA . LEU A 1 93 ? -0.895 2.509 -18.656 1.00 85.19 93 LEU A CA 1
ATOM 758 C C . LEU A 1 93 ? 0.213 2.051 -17.695 1.00 85.19 93 LEU A C 1
ATOM 760 O O . LEU A 1 93 ? 1.092 1.299 -18.103 1.00 85.19 93 LEU A O 1
ATOM 764 N N . ALA A 1 94 ? 0.174 2.469 -16.426 1.00 84.19 94 ALA A N 1
ATOM 765 C CA . ALA A 1 94 ? 1.161 2.039 -15.436 1.00 84.19 94 ALA A CA 1
ATOM 766 C C . ALA A 1 94 ? 1.094 0.522 -15.190 1.00 84.19 94 ALA A C 1
ATOM 768 O O . ALA A 1 94 ? 2.132 -0.138 -15.234 1.00 84.19 94 ALA A O 1
ATOM 769 N N . TYR A 1 95 ? -0.111 -0.041 -15.026 1.00 84.25 95 TYR A N 1
ATOM 770 C CA . TYR A 1 95 ? -0.294 -1.497 -14.938 1.00 84.25 95 TYR A CA 1
ATOM 771 C C . TYR A 1 95 ? 0.204 -2.210 -16.193 1.00 84.25 95 TYR A C 1
ATOM 773 O O . TYR A 1 95 ? 0.908 -3.209 -16.086 1.00 84.25 95 TYR A O 1
ATOM 781 N N . PHE A 1 96 ? -0.097 -1.680 -17.380 1.00 83.75 96 PHE A N 1
ATOM 782 C CA . PHE A 1 96 ? 0.373 -2.264 -18.632 1.00 83.75 96 PHE A CA 1
ATOM 783 C C . PHE A 1 96 ? 1.905 -2.285 -18.739 1.00 83.75 96 PHE A C 1
ATOM 785 O O . PHE A 1 96 ? 2.484 -3.298 -19.118 1.00 83.75 96 PHE A O 1
ATOM 792 N N . LEU A 1 97 ? 2.574 -1.187 -18.382 1.00 84.94 97 LEU A N 1
ATOM 793 C CA . LEU A 1 97 ? 4.036 -1.099 -18.404 1.00 84.94 97 LEU A CA 1
ATOM 794 C C . LEU A 1 97 ? 4.688 -2.103 -17.443 1.00 84.94 97 LEU A C 1
ATOM 796 O O . LEU A 1 97 ? 5.675 -2.749 -17.795 1.00 84.94 97 LEU A O 1
ATOM 800 N N . VAL A 1 98 ? 4.125 -2.264 -16.245 1.00 84.25 98 VAL A N 1
ATOM 801 C CA . VAL A 1 98 ? 4.575 -3.276 -15.280 1.00 84.25 98 VAL A CA 1
ATOM 802 C C . VAL A 1 98 ? 4.365 -4.689 -15.827 1.00 84.25 98 VAL A C 1
ATOM 804 O O . VAL A 1 98 ? 5.281 -5.513 -15.787 1.00 84.25 98 VAL A O 1
ATOM 807 N N . ASP A 1 99 ? 3.186 -4.954 -16.383 1.00 80.25 99 ASP A N 1
ATOM 808 C CA . ASP A 1 99 ? 2.828 -6.244 -16.965 1.00 80.25 99 ASP A CA 1
ATOM 809 C C . ASP A 1 99 ? 3.759 -6.629 -18.127 1.00 80.25 99 ASP A C 1
ATOM 811 O O . ASP A 1 99 ? 4.195 -7.779 -18.214 1.00 80.25 99 ASP A O 1
ATOM 815 N N . LEU A 1 100 ? 4.126 -5.664 -18.978 1.00 79.06 100 LEU A N 1
ATOM 816 C CA . LEU A 1 100 ? 5.099 -5.852 -20.055 1.00 79.06 100 LEU A CA 1
ATOM 817 C C . LEU A 1 100 ? 6.470 -6.302 -19.539 1.00 79.06 100 LEU A C 1
ATOM 819 O O . LEU A 1 100 ? 7.101 -7.160 -20.159 1.00 79.06 100 LEU A O 1
ATOM 823 N N . LYS A 1 101 ? 6.938 -5.745 -18.413 1.00 79.50 101 LYS A N 1
ATOM 824 C CA . LYS A 1 101 ? 8.207 -6.157 -17.790 1.00 79.50 101 LYS A CA 1
ATOM 825 C C . LYS A 1 101 ? 8.126 -7.581 -17.230 1.00 79.50 101 LYS A C 1
ATOM 827 O O . LYS A 1 101 ? 9.126 -8.290 -17.291 1.00 79.50 101 LYS A O 1
ATOM 832 N N . ARG A 1 102 ? 6.978 -7.987 -16.673 1.00 71.12 102 ARG A N 1
ATOM 833 C CA . ARG A 1 102 ? 6.809 -9.283 -15.992 1.00 71.12 102 ARG A CA 1
ATOM 834 C C . ARG A 1 102 ? 6.653 -10.459 -16.959 1.00 71.12 102 ARG A C 1
ATOM 836 O O . ARG A 1 102 ? 7.233 -11.510 -16.720 1.00 71.12 102 ARG A O 1
ATOM 843 N N . GLU A 1 103 ? 5.880 -10.295 -18.031 1.00 65.69 103 GLU A N 1
ATOM 844 C CA . GLU A 1 103 ? 5.477 -11.407 -18.914 1.00 65.69 103 GLU A CA 1
ATOM 845 C C . GLU A 1 103 ? 6.003 -11.292 -20.357 1.00 65.69 103 GLU A C 1
ATOM 847 O O . GLU A 1 103 ? 5.818 -12.206 -21.163 1.00 65.69 103 GLU A O 1
ATOM 852 N N . GLY A 1 104 ? 6.686 -10.192 -20.692 1.00 59.03 104 GLY A N 1
ATOM 853 C CA . GLY A 1 104 ? 7.184 -9.921 -22.040 1.00 59.03 104 GLY A CA 1
ATOM 854 C C . GLY A 1 104 ? 6.107 -9.403 -23.007 1.00 59.03 104 GLY A C 1
ATOM 855 O O . GLY A 1 104 ? 4.903 -9.546 -22.798 1.00 59.03 104 GLY A O 1
ATOM 856 N N . LEU A 1 105 ? 6.551 -8.778 -24.106 1.00 54.44 105 LEU A N 1
ATOM 857 C CA . LEU A 1 105 ? 5.688 -8.018 -25.028 1.00 54.44 105 LEU A CA 1
ATOM 858 C C . LEU A 1 105 ? 4.651 -8.870 -25.783 1.00 54.44 105 LEU A C 1
ATOM 860 O O . LEU A 1 105 ? 3.568 -8.391 -26.108 1.00 54.44 105 LEU A O 1
ATOM 864 N N . ILE A 1 106 ? 4.974 -10.132 -26.075 1.00 50.75 106 ILE A N 1
ATOM 865 C CA . ILE A 1 106 ? 4.255 -10.927 -27.085 1.00 50.75 106 ILE A CA 1
ATOM 866 C C . ILE A 1 106 ? 2.876 -11.388 -26.586 1.00 50.75 106 ILE A C 1
ATOM 868 O O . ILE A 1 106 ? 1.946 -11.509 -27.379 1.00 50.75 106 ILE A O 1
ATOM 872 N N . ARG A 1 107 ? 2.699 -11.592 -25.273 1.00 51.44 107 ARG A N 1
ATOM 873 C CA . ARG A 1 107 ? 1.462 -12.168 -24.717 1.00 51.44 107 ARG A CA 1
ATOM 874 C C . ARG A 1 107 ? 0.388 -11.129 -24.365 1.00 51.44 107 ARG A C 1
ATOM 876 O O . ARG A 1 107 ? -0.785 -11.481 -24.313 1.00 51.44 107 ARG A O 1
ATOM 883 N N . LYS A 1 108 ? 0.755 -9.856 -24.147 1.00 56.22 108 LYS A N 1
ATOM 884 C CA . LYS A 1 108 ? -0.151 -8.841 -23.561 1.00 56.22 108 LYS A CA 1
ATOM 885 C C . LYS A 1 108 ? -0.494 -7.630 -24.428 1.00 56.22 108 LYS A C 1
ATOM 887 O O . LYS A 1 108 ? -1.445 -6.929 -24.090 1.00 56.22 108 LYS A O 1
ATOM 892 N N . VAL A 1 109 ? 0.174 -7.400 -25.563 1.00 52.84 109 VAL A N 1
ATOM 893 C CA . VAL A 1 109 ? -0.223 -6.318 -26.496 1.00 52.84 109 VAL A CA 1
ATOM 894 C C . VAL A 1 109 ? -1.668 -6.501 -26.997 1.00 52.84 109 VAL A C 1
ATOM 896 O O . VAL A 1 109 ? -2.374 -5.518 -27.197 1.00 52.84 109 VAL A O 1
ATOM 899 N N . PHE A 1 110 ? -2.161 -7.742 -27.078 1.00 48.28 110 PHE A N 1
ATOM 900 C CA . PHE A 1 110 ? -3.553 -8.048 -27.436 1.00 48.28 110 PHE A CA 1
ATOM 901 C C . PHE A 1 110 ? -4.565 -7.919 -26.276 1.00 48.28 110 PHE A C 1
ATOM 903 O O . PHE A 1 110 ? -5.767 -7.960 -26.518 1.00 48.28 110 PHE A O 1
ATOM 910 N N . ALA A 1 111 ? -4.117 -7.732 -25.027 1.00 50.34 111 ALA A N 1
ATOM 911 C CA . ALA A 1 111 ? -4.958 -7.763 -23.820 1.00 50.34 111 ALA A CA 1
ATOM 912 C C . ALA A 1 111 ? -5.147 -6.387 -23.142 1.00 50.34 111 ALA A C 1
ATOM 914 O O . ALA A 1 111 ? -5.664 -6.313 -22.024 1.00 50.34 111 ALA A O 1
ATOM 915 N N . PHE A 1 112 ? -4.762 -5.292 -23.813 1.00 49.94 112 PHE A N 1
ATOM 916 C CA . PHE A 1 112 ? -4.746 -3.915 -23.281 1.00 49.94 112 PHE A CA 1
ATOM 917 C C . PHE A 1 112 ? -6.121 -3.393 -22.787 1.00 49.94 112 PHE A C 1
ATOM 919 O O . PHE A 1 112 ? -6.196 -2.344 -22.153 1.00 49.94 112 PHE A O 1
ATOM 926 N N . GLY A 1 113 ? -7.220 -4.108 -23.045 1.00 47.06 113 GLY A N 1
ATOM 927 C CA . GLY A 1 113 ? -8.577 -3.677 -22.696 1.00 47.06 113 GLY A CA 1
ATOM 928 C C . GLY A 1 113 ? -9.035 -4.015 -21.273 1.00 47.06 113 GLY A C 1
ATOM 929 O O . GLY A 1 113 ? -9.509 -3.121 -20.576 1.00 47.06 113 GLY A O 1
ATOM 930 N N . ASN A 1 114 ? -8.900 -5.276 -20.832 1.00 50.12 114 ASN A N 1
ATOM 931 C CA . ASN A 1 114 ? -9.724 -5.813 -19.728 1.00 50.12 114 ASN A CA 1
ATOM 932 C C . ASN A 1 114 ? -9.006 -6.749 -18.730 1.00 50.12 114 ASN A C 1
ATOM 934 O O . ASN A 1 114 ? -9.651 -7.255 -17.818 1.00 50.12 114 ASN A O 1
ATOM 938 N N . SER A 1 115 ? -7.688 -6.963 -18.840 1.00 53.84 115 SER A N 1
ATOM 939 C CA . SER A 1 115 ? -6.967 -7.986 -18.043 1.00 53.84 115 SER A CA 1
ATOM 940 C C . SER A 1 115 ? -7.033 -7.807 -16.515 1.00 53.84 115 SER A C 1
ATOM 942 O O . SER A 1 115 ? -6.714 -8.740 -15.785 1.00 53.84 115 SER A O 1
ATOM 944 N N . LEU A 1 116 ? -7.405 -6.624 -16.020 1.00 54.97 116 LEU A N 1
ATOM 945 C CA . LEU A 1 116 ? -7.439 -6.323 -14.585 1.00 54.97 116 LEU A CA 1
ATOM 946 C C . LEU A 1 116 ? -8.678 -6.872 -13.868 1.00 54.97 116 LEU A C 1
ATOM 948 O O . LEU A 1 116 ? -8.623 -7.049 -12.659 1.00 54.97 116 LEU A O 1
ATOM 952 N N . LEU A 1 117 ? -9.767 -7.134 -14.593 1.00 60.03 117 LEU A N 1
ATOM 953 C CA . LEU A 1 117 ? -11.053 -7.560 -14.028 1.00 60.03 117 LEU A CA 1
ATOM 954 C C . LEU A 1 117 ? -11.321 -9.057 -14.210 1.00 60.03 117 LEU A C 1
ATOM 956 O O . LEU A 1 117 ? -12.451 -9.487 -14.011 1.00 60.03 117 LEU A O 1
ATOM 960 N N . ASP A 1 118 ? -10.311 -9.830 -14.610 1.00 64.44 118 ASP A N 1
ATOM 961 C CA . ASP A 1 118 ? -10.463 -11.275 -14.747 1.00 64.44 118 ASP A CA 1
ATOM 962 C C . ASP A 1 118 ? -10.674 -11.883 -13.351 1.00 64.44 118 ASP A C 1
ATOM 964 O O . ASP A 1 118 ? -9.864 -11.674 -12.433 1.00 64.44 118 ASP A O 1
ATOM 968 N N . GLU A 1 119 ? -11.811 -12.553 -13.173 1.00 55.69 119 GLU A N 1
ATOM 969 C CA . GLU A 1 119 ? -12.268 -13.051 -11.877 1.00 55.69 119 GLU A CA 1
ATOM 970 C C . GLU A 1 119 ? -11.211 -13.995 -11.273 1.00 55.69 119 GLU A C 1
ATOM 972 O O . GLU A 1 119 ? -10.680 -14.889 -11.930 1.00 55.69 119 GLU A O 1
ATOM 977 N N . GLY A 1 120 ? -10.834 -13.746 -10.014 1.00 62.16 120 GLY A N 1
ATOM 978 C CA . GLY A 1 120 ? -9.821 -14.524 -9.284 1.00 62.16 120 GLY A CA 1
ATOM 979 C C . GLY A 1 120 ? -8.353 -14.114 -9.497 1.00 62.16 120 GLY A C 1
ATOM 980 O O . GLY A 1 120 ? -7.492 -14.540 -8.727 1.00 62.16 120 GLY A O 1
ATOM 981 N N . LEU A 1 121 ? -8.031 -13.257 -10.476 1.00 76.25 121 LEU A N 1
ATOM 982 C CA . LEU A 1 121 ? -6.660 -12.742 -10.670 1.00 76.25 121 LEU A CA 1
ATOM 983 C C . LEU A 1 121 ? -6.430 -11.361 -10.051 1.00 76.25 121 LEU A C 1
ATOM 985 O O . LEU A 1 121 ? -5.282 -10.991 -9.782 1.00 76.25 121 LEU A O 1
ATOM 989 N N . ILE A 1 122 ? -7.505 -10.603 -9.821 1.00 82.69 122 ILE A N 1
ATOM 990 C CA . ILE A 1 122 ? -7.414 -9.243 -9.286 1.00 82.69 122 ILE A CA 1
ATOM 991 C C . ILE A 1 122 ? -6.806 -9.209 -7.884 1.00 82.69 122 ILE A C 1
ATOM 993 O O . ILE A 1 122 ? -5.946 -8.374 -7.634 1.00 82.69 122 ILE A O 1
ATOM 997 N N . GLU A 1 123 ? -7.176 -10.149 -7.012 1.00 85.12 123 GLU A N 1
ATOM 998 C CA . GLU A 1 123 ? -6.647 -10.251 -5.650 1.00 85.12 123 GLU A CA 1
ATOM 999 C C . GLU A 1 123 ? -5.125 -10.384 -5.669 1.00 85.12 123 GLU A C 1
ATOM 1001 O O . GLU A 1 123 ? -4.421 -9.530 -5.141 1.00 85.12 123 GLU A O 1
ATOM 1006 N N . LYS A 1 124 ? -4.603 -11.386 -6.388 1.00 85.75 124 LYS A N 1
ATOM 1007 C CA . LYS A 1 124 ? -3.156 -11.609 -6.509 1.00 85.75 124 LYS A CA 1
ATOM 1008 C C . LYS A 1 124 ? -2.438 -10.387 -7.068 1.00 85.75 124 LYS A C 1
ATOM 1010 O O . LYS A 1 124 ? -1.360 -10.041 -6.612 1.00 85.75 124 LYS A O 1
ATOM 1015 N N . ARG A 1 125 ? -3.028 -9.713 -8.056 1.00 85.81 125 ARG A N 1
ATOM 1016 C CA . ARG A 1 125 ? -2.408 -8.538 -8.679 1.00 85.81 125 ARG A CA 1
ATOM 1017 C C . ARG A 1 125 ? -2.432 -7.302 -7.775 1.00 85.81 125 ARG A C 1
ATOM 1019 O O . ARG A 1 125 ? -1.508 -6.495 -7.841 1.00 85.81 125 ARG A O 1
ATOM 1026 N N . VAL A 1 126 ? -3.483 -7.135 -6.975 1.00 91.25 126 VAL A N 1
ATOM 1027 C CA . VAL A 1 126 ? -3.620 -6.032 -6.017 1.00 91.25 126 VAL A CA 1
ATOM 1028 C C . VAL A 1 126 ? -2.740 -6.269 -4.790 1.00 91.25 126 VAL A C 1
ATOM 1030 O O . VAL A 1 126 ? -2.164 -5.317 -4.280 1.00 91.25 126 VAL A O 1
ATOM 1033 N N . LEU A 1 127 ? -2.585 -7.519 -4.353 1.00 93.25 127 LEU A N 1
ATOM 1034 C CA . LEU A 1 127 ? -1.726 -7.893 -3.228 1.00 93.25 127 LEU A CA 1
ATOM 1035 C C . LEU A 1 127 ? -0.240 -8.020 -3.597 1.00 93.25 127 LEU A C 1
ATOM 1037 O O . LEU A 1 127 ? 0.597 -8.043 -2.703 1.00 93.25 127 LEU A O 1
ATOM 1041 N N . ASP A 1 128 ? 0.105 -8.050 -4.886 1.00 91.88 128 ASP A N 1
ATOM 1042 C CA . ASP A 1 128 ? 1.486 -7.994 -5.370 1.00 91.88 128 ASP A CA 1
ATOM 1043 C C . ASP A 1 128 ? 1.968 -6.540 -5.501 1.00 91.88 128 ASP A C 1
ATOM 1045 O O . ASP A 1 128 ? 1.449 -5.785 -6.328 1.00 91.88 128 ASP A O 1
ATOM 1049 N N . CYS A 1 129 ? 3.038 -6.154 -4.803 1.00 92.69 129 CYS A N 1
ATOM 1050 C CA . CYS A 1 129 ? 3.790 -4.951 -5.179 1.00 92.69 129 CYS A CA 1
ATOM 1051 C C . CYS A 1 129 ? 4.812 -5.309 -6.273 1.00 92.69 129 CYS A C 1
ATOM 1053 O O . CYS A 1 129 ? 5.662 -6.168 -6.053 1.00 92.69 129 CYS A O 1
ATOM 1055 N N . PRO A 1 130 ? 4.826 -4.646 -7.447 1.00 90.56 130 PRO A N 1
ATOM 1056 C CA . PRO A 1 130 ? 5.807 -4.951 -8.496 1.00 90.56 130 PRO A CA 1
ATOM 1057 C C . PRO A 1 130 ? 7.278 -4.668 -8.151 1.00 90.56 130 PRO A C 1
ATOM 1059 O O . PRO A 1 130 ? 8.160 -4.977 -8.956 1.00 90.56 130 PRO A O 1
ATOM 1062 N N . LEU A 1 131 ? 7.537 -4.019 -7.013 1.00 90.50 131 LEU A N 1
ATOM 1063 C CA . LEU A 1 131 ? 8.877 -3.783 -6.470 1.00 90.50 131 LEU A CA 1
ATOM 1064 C C . LEU A 1 131 ? 9.256 -4.788 -5.368 1.00 90.50 131 LEU A C 1
ATOM 1066 O O . LEU A 1 131 ? 10.372 -4.731 -4.865 1.00 90.50 131 LEU A O 1
ATOM 1070 N N . ASP A 1 132 ? 8.357 -5.704 -5.011 1.00 89.94 132 ASP A N 1
ATOM 1071 C CA . ASP A 1 132 ? 8.619 -6.789 -4.071 1.00 89.94 132 ASP A CA 1
ATOM 1072 C C . ASP A 1 132 ? 9.343 -7.954 -4.763 1.00 89.94 132 ASP A C 1
ATOM 1074 O O . ASP A 1 132 ? 8.973 -8.387 -5.858 1.00 89.94 132 ASP A O 1
ATOM 1078 N N . SER A 1 133 ? 10.392 -8.459 -4.117 1.00 84.44 133 SER A N 1
ATOM 1079 C CA . SER A 1 133 ? 11.134 -9.655 -4.520 1.00 84.44 133 SER A CA 1
ATOM 1080 C C . SER A 1 133 ? 10.388 -10.964 -4.249 1.00 84.44 133 SER A C 1
ATOM 1082 O O . SER A 1 133 ? 10.634 -11.947 -4.942 1.00 84.44 133 SER A O 1
ATOM 1084 N N . THR A 1 134 ? 9.487 -10.979 -3.268 1.00 85.50 134 THR A N 1
ATOM 1085 C CA . THR A 1 134 ? 8.697 -12.129 -2.805 1.00 85.50 134 THR A CA 1
ATOM 1086 C C . THR A 1 134 ? 7.207 -11.764 -2.758 1.00 85.50 134 THR A C 1
ATOM 1088 O O . THR A 1 134 ? 6.617 -11.698 -1.680 1.00 85.50 134 THR A O 1
ATOM 1091 N N . PRO A 1 135 ? 6.581 -11.497 -3.917 1.00 87.50 135 PRO A N 1
ATOM 1092 C CA . PRO A 1 135 ? 5.202 -11.031 -3.978 1.00 87.50 135 PRO A CA 1
ATOM 1093 C C . PRO A 1 135 ? 4.195 -12.117 -3.569 1.00 87.50 135 PRO A C 1
ATOM 1095 O O . PRO A 1 135 ? 4.495 -13.316 -3.587 1.00 87.50 135 PRO A O 1
ATOM 1098 N N . TYR A 1 136 ? 2.965 -11.700 -3.265 1.00 86.94 136 TYR A N 1
ATOM 1099 C CA . TYR A 1 136 ? 1.871 -12.575 -2.831 1.00 86.94 136 TYR A CA 1
ATOM 1100 C C . TYR A 1 136 ? 1.595 -13.749 -3.782 1.00 86.94 136 TYR A C 1
ATOM 1102 O O . TYR A 1 136 ? 1.425 -14.892 -3.359 1.00 86.94 136 TYR A O 1
ATOM 1110 N N . SER A 1 137 ? 1.648 -13.520 -5.092 1.00 84.88 137 SER A N 1
ATOM 1111 C CA . SER A 1 137 ? 1.489 -14.561 -6.115 1.00 84.88 137 SER A CA 1
ATOM 1112 C C . SER A 1 137 ? 2.561 -15.659 -6.088 1.00 84.88 137 SER A C 1
ATOM 1114 O O . SER A 1 137 ? 2.352 -16.708 -6.698 1.00 84.88 137 SER A O 1
ATOM 1116 N N . GLN A 1 138 ? 3.684 -15.437 -5.397 1.00 86.44 138 GLN A N 1
ATOM 1117 C CA . GLN A 1 138 ? 4.750 -16.417 -5.160 1.00 86.44 138 GLN A CA 1
ATOM 1118 C C . GLN A 1 138 ? 4.703 -17.013 -3.740 1.00 86.44 138 GLN A C 1
ATOM 1120 O O . GLN A 1 138 ? 5.607 -17.752 -3.360 1.00 86.44 138 GLN A O 1
ATOM 1125 N N . GLY A 1 139 ? 3.655 -16.715 -2.965 1.00 85.38 139 GLY A N 1
ATOM 1126 C CA . GLY A 1 139 ? 3.492 -17.164 -1.581 1.00 85.38 139 GLY A CA 1
ATOM 1127 C C . GLY A 1 139 ? 4.135 -16.251 -0.534 1.00 85.38 139 GLY A C 1
ATOM 1128 O O . GLY A 1 139 ? 4.190 -16.639 0.629 1.00 85.38 139 GLY A O 1
ATOM 1129 N N . GLY A 1 140 ? 4.631 -15.072 -0.926 1.00 91.75 140 GLY A N 1
ATOM 1130 C CA . GLY A 1 140 ? 5.126 -14.061 0.010 1.00 91.75 140 GLY A CA 1
ATOM 1131 C C . GLY A 1 140 ? 4.060 -13.034 0.400 1.00 91.75 140 GLY A C 1
ATOM 1132 O O . GLY A 1 140 ? 2.862 -13.276 0.258 1.00 91.75 140 GLY A O 1
ATOM 1133 N N . ILE A 1 141 ? 4.488 -11.882 0.919 1.00 93.31 141 ILE A N 1
ATOM 1134 C CA . ILE A 1 141 ? 3.602 -10.800 1.362 1.00 93.31 141 ILE A CA 1
ATOM 1135 C C . ILE A 1 141 ? 4.236 -9.468 0.966 1.00 93.31 141 ILE A C 1
ATOM 1137 O O . ILE A 1 141 ? 5.382 -9.195 1.318 1.00 93.31 141 ILE A O 1
ATOM 1141 N N . SER A 1 142 ? 3.479 -8.644 0.236 1.00 94.50 142 SER A N 1
ATOM 1142 C CA . SER A 1 142 ? 3.921 -7.300 -0.157 1.00 94.50 142 SER A CA 1
ATOM 1143 C C . SER A 1 142 ? 3.378 -6.194 0.745 1.00 94.50 142 SER A C 1
ATOM 1145 O O . SER A 1 142 ? 3.983 -5.125 0.832 1.00 94.50 142 SER A O 1
ATOM 1147 N N . TYR A 1 143 ? 2.234 -6.432 1.392 1.00 96.06 143 TYR A N 1
ATOM 1148 C CA . TYR A 1 143 ? 1.519 -5.447 2.199 1.00 96.06 143 TYR A CA 1
ATOM 1149 C C . TYR A 1 143 ? 1.052 -6.066 3.513 1.00 96.06 143 TYR A C 1
ATOM 1151 O O . TYR A 1 143 ? 0.515 -7.174 3.518 1.00 96.06 143 TYR A O 1
AT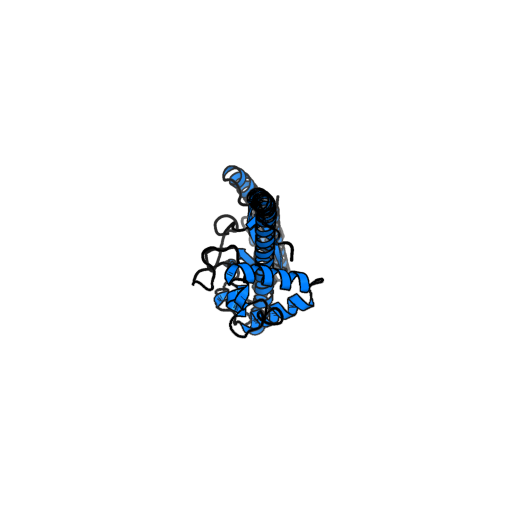OM 1159 N N . GLY A 1 144 ? 1.193 -5.312 4.601 1.00 95.25 144 GLY A N 1
ATOM 1160 C CA . GLY A 1 144 ? 0.699 -5.684 5.923 1.00 95.25 144 GLY A CA 1
ATOM 1161 C C . GLY A 1 144 ? -0.475 -4.809 6.358 1.00 95.25 144 GLY A C 1
ATOM 1162 O O . GLY A 1 144 ? -0.576 -3.645 5.959 1.00 95.25 144 GLY A O 1
ATOM 1163 N N . LEU A 1 145 ? -1.352 -5.364 7.195 1.00 96.25 145 LEU A N 1
ATOM 1164 C CA . LEU A 1 145 ? -2.382 -4.623 7.930 1.00 96.25 145 LEU A CA 1
ATOM 1165 C C . LEU A 1 145 ? -1.836 -4.195 9.300 1.00 96.25 145 LEU A C 1
ATOM 1167 O O . LEU A 1 145 ? -1.116 -4.951 9.947 1.00 96.25 145 LEU A O 1
ATOM 1171 N N . ASN A 1 146 ? -2.184 -3.004 9.784 1.00 95.00 146 ASN A N 1
ATOM 1172 C CA . ASN A 1 146 ? -1.799 -2.614 11.141 1.00 95.00 146 ASN A CA 1
ATOM 1173 C C . ASN A 1 146 ? -2.374 -3.604 12.170 1.00 95.00 146 ASN A C 1
ATOM 1175 O O . ASN A 1 146 ? -3.573 -3.885 12.155 1.00 95.00 146 ASN A O 1
ATOM 1179 N N . GLN A 1 147 ? -1.537 -4.099 13.082 1.00 94.50 147 GLN A N 1
ATOM 1180 C CA . GLN A 1 147 ? -1.919 -5.080 14.097 1.00 94.50 147 GLN A CA 1
ATOM 1181 C C . GLN A 1 147 ? -3.101 -4.611 14.963 1.00 94.50 147 GLN A C 1
ATOM 1183 O O . GLN A 1 147 ? -3.931 -5.428 15.353 1.00 94.50 147 GLN A O 1
ATOM 1188 N N . ALA A 1 148 ? -3.223 -3.305 15.218 1.00 90.56 148 ALA A N 1
ATOM 1189 C CA . ALA A 1 148 ? -4.334 -2.722 15.975 1.00 90.56 148 ALA A CA 1
ATOM 1190 C C . ALA A 1 148 ? -5.693 -2.808 15.251 1.00 90.56 148 ALA A C 1
ATOM 1192 O O . ALA A 1 148 ? -6.733 -2.577 15.861 1.00 90.56 148 ALA A O 1
ATOM 1193 N N . LEU A 1 149 ? -5.692 -3.112 13.951 1.00 94.25 149 LEU A N 1
ATOM 1194 C CA . LEU A 1 149 ? -6.885 -3.211 13.109 1.00 94.25 149 LEU A CA 1
ATOM 1195 C C . LEU A 1 149 ? -7.286 -4.652 12.775 1.00 94.25 149 LEU A C 1
ATOM 1197 O O . LEU A 1 149 ? -8.329 -4.874 12.161 1.00 94.25 149 LEU A O 1
ATOM 1201 N N . VAL A 1 150 ? -6.482 -5.632 13.180 1.00 94.88 150 VAL A N 1
ATOM 1202 C CA . VAL A 1 150 ? -6.748 -7.060 12.973 1.00 94.88 150 VAL A CA 1
ATOM 1203 C C . VAL A 1 150 ? -8.032 -7.444 13.702 1.00 94.88 150 VAL A C 1
ATOM 1205 O O . VAL A 1 150 ? -8.112 -7.315 14.922 1.00 94.88 150 VAL A O 1
ATOM 1208 N N . ASN A 1 151 ? -9.036 -7.930 12.966 1.00 93.94 151 ASN A N 1
ATOM 1209 C CA . ASN A 1 151 ? -10.368 -8.248 13.502 1.00 93.94 151 ASN A CA 1
ATOM 1210 C C . ASN A 1 151 ? -11.088 -7.087 14.218 1.00 93.94 151 ASN A C 1
ATOM 1212 O O . ASN A 1 151 ? -12.091 -7.328 14.892 1.00 93.94 151 ASN A O 1
ATOM 1216 N N . ALA A 1 152 ? -10.617 -5.845 14.071 1.00 92.06 152 ALA A N 1
ATOM 1217 C CA . ALA A 1 152 ? -11.246 -4.695 14.705 1.00 92.06 152 ALA A CA 1
ATOM 1218 C C . ALA A 1 152 ? -12.656 -4.479 14.142 1.00 92.06 152 ALA A C 1
ATOM 1220 O O . ALA A 1 152 ? -12.906 -4.657 12.947 1.00 92.06 152 ALA A O 1
ATOM 1221 N N . SER A 1 153 ? -13.587 -4.087 15.000 1.00 92.81 153 SER A N 1
ATOM 1222 C CA . SER A 1 153 ? -14.951 -3.739 14.610 1.00 92.81 153 SER A CA 1
ATOM 1223 C C . SER A 1 153 ? -14.982 -2.553 13.640 1.00 92.81 153 SER A C 1
ATOM 1225 O O . SER A 1 153 ? -14.051 -1.744 13.555 1.00 92.81 153 SER A O 1
ATOM 1227 N N . GLU A 1 154 ? -16.087 -2.405 12.908 1.00 91.19 154 GLU A N 1
ATOM 1228 C CA . GLU A 1 154 ? -16.279 -1.255 12.016 1.00 91.19 154 GLU A CA 1
ATOM 1229 C C . GLU A 1 154 ? -16.166 0.090 12.768 1.00 91.19 154 GLU A C 1
ATOM 1231 O O . GLU A 1 154 ? -15.639 1.069 12.233 1.00 91.19 154 GLU A O 1
ATOM 1236 N N . GLU A 1 155 ? -16.624 0.148 14.022 1.00 89.06 155 GLU A N 1
ATOM 1237 C CA . GLU A 1 155 ? -16.535 1.341 14.871 1.00 89.06 155 GLU A CA 1
ATOM 1238 C C . GLU A 1 155 ? -15.096 1.657 15.281 1.00 89.06 155 GLU A C 1
ATOM 1240 O O . GLU A 1 155 ? -14.661 2.807 15.164 1.00 89.06 155 GLU A O 1
ATOM 1245 N N . GLU A 1 156 ? -14.329 0.647 15.695 1.00 88.69 156 GLU A N 1
ATOM 1246 C CA . GLU A 1 156 ? -12.901 0.797 15.989 1.00 88.69 156 GLU A CA 1
ATOM 1247 C C . GLU A 1 156 ? -12.147 1.273 14.749 1.00 88.69 156 GLU A C 1
ATOM 1249 O O . GLU A 1 156 ? -11.389 2.238 14.824 1.00 88.69 156 GLU A O 1
ATOM 1254 N N . PHE A 1 157 ? -12.435 0.709 13.573 1.00 91.88 157 PHE A N 1
ATOM 1255 C CA . PHE A 1 157 ? -11.834 1.166 12.323 1.00 91.88 157 PHE A CA 1
ATOM 1256 C C . PHE A 1 157 ? -12.239 2.598 11.940 1.00 91.88 157 PHE A C 1
ATOM 1258 O O . PHE A 1 157 ? -11.438 3.349 11.369 1.00 91.88 157 PHE A O 1
ATOM 1265 N N . LYS A 1 158 ? -13.481 3.016 12.218 1.00 88.62 158 LYS A N 1
ATOM 1266 C CA . LYS A 1 158 ? -13.930 4.407 12.019 1.00 88.62 158 LYS A CA 1
ATOM 1267 C C . LYS A 1 158 ? -13.176 5.373 12.926 1.00 88.62 158 LYS A C 1
ATOM 1269 O O . LYS A 1 158 ? -12.818 6.456 12.464 1.00 88.62 158 LYS A O 1
ATOM 1274 N N . ASN A 1 159 ? -12.928 4.968 14.167 1.00 87.50 159 ASN A N 1
ATOM 1275 C CA . ASN A 1 159 ? -12.277 5.784 15.188 1.00 87.50 159 ASN A CA 1
ATOM 1276 C C . ASN A 1 159 ? -10.748 5.740 15.123 1.00 87.50 159 ASN A C 1
ATOM 1278 O O . ASN A 1 159 ? -10.104 6.643 15.655 1.00 87.50 159 ASN A O 1
ATOM 1282 N N . PHE A 1 160 ? -10.183 4.731 14.461 1.00 86.62 160 PHE A N 1
ATOM 1283 C CA . PHE A 1 160 ? -8.748 4.557 14.317 1.00 86.62 160 PHE A CA 1
ATOM 1284 C C . PHE A 1 160 ? -8.105 5.731 13.581 1.00 86.62 160 PHE A C 1
ATOM 1286 O O . PHE A 1 160 ? -8.522 6.107 12.482 1.00 86.62 160 PHE A O 1
ATOM 1293 N N . THR A 1 161 ? -7.040 6.260 14.168 1.00 83.88 161 THR A N 1
ATOM 1294 C CA . THR A 1 161 ? -6.161 7.265 13.573 1.00 83.88 161 THR A CA 1
ATOM 1295 C C . THR A 1 161 ? -4.761 6.699 13.501 1.00 83.88 161 THR A C 1
ATOM 1297 O O . THR A 1 161 ? -4.226 6.262 14.513 1.00 83.88 161 THR A O 1
ATOM 1300 N N . GLY A 1 162 ? -4.173 6.696 12.309 1.00 86.38 162 GLY A N 1
ATOM 1301 C CA . GLY A 1 162 ? -2.850 6.130 12.104 1.00 86.38 162 GLY A CA 1
ATOM 1302 C C . GLY A 1 162 ? -2.688 5.498 10.731 1.00 86.38 162 GLY A C 1
ATOM 1303 O O . GLY A 1 162 ? -3.471 5.731 9.802 1.00 86.38 162 GLY A O 1
ATOM 1304 N N . LEU A 1 163 ? -1.647 4.680 10.633 1.00 91.69 163 LEU A N 1
ATOM 1305 C CA . LEU A 1 163 ? -1.298 3.894 9.457 1.00 91.69 163 LEU A CA 1
ATOM 1306 C C . LEU A 1 163 ? -2.160 2.636 9.423 1.00 91.69 163 LEU A C 1
ATOM 1308 O O . 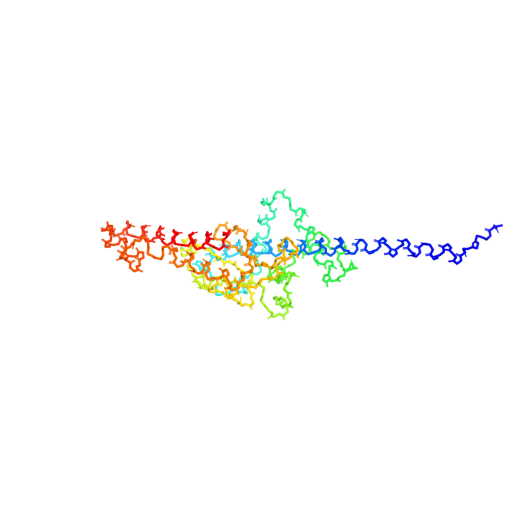LEU A 1 163 ? -2.209 1.899 10.401 1.00 91.69 163 LEU A O 1
ATOM 1312 N N . VAL A 1 164 ? -2.846 2.406 8.310 1.00 94.38 164 VAL A N 1
ATOM 1313 C CA . VAL A 1 164 ? -3.771 1.280 8.127 1.00 94.38 164 VAL A CA 1
ATOM 1314 C C . VAL A 1 164 ? -3.077 0.149 7.376 1.00 94.38 164 VAL A C 1
ATOM 1316 O O . VAL A 1 164 ? -3.127 -0.996 7.811 1.00 94.38 164 VAL A O 1
ATOM 1319 N N . ILE A 1 165 ? -2.416 0.480 6.265 1.00 96.44 165 ILE A N 1
ATOM 1320 C CA . ILE A 1 165 ? -1.696 -0.463 5.399 1.00 96.44 165 ILE A CA 1
ATOM 1321 C C . ILE A 1 165 ? -0.277 0.065 5.217 1.00 96.44 165 ILE A C 1
ATOM 1323 O O . ILE A 1 165 ? -0.086 1.276 5.098 1.00 96.44 165 ILE A O 1
ATOM 1327 N N . GLY A 1 166 ? 0.703 -0.826 5.159 1.00 94.44 166 GLY A N 1
ATOM 1328 C CA . GLY A 1 166 ? 2.078 -0.477 4.825 1.00 94.44 166 GLY A CA 1
ATOM 1329 C C . GLY A 1 166 ? 2.725 -1.539 3.953 1.00 94.44 166 GLY A C 1
ATOM 1330 O O . GLY A 1 166 ? 2.299 -2.695 3.964 1.00 94.44 166 GLY A O 1
ATOM 1331 N N . ASP A 1 167 ? 3.751 -1.148 3.201 1.00 94.75 167 ASP A N 1
ATOM 1332 C CA . ASP A 1 167 ? 4.648 -2.114 2.569 1.00 94.75 167 ASP A CA 1
ATOM 1333 C C . ASP A 1 167 ? 5.332 -2.926 3.668 1.00 94.75 167 ASP A C 1
ATOM 1335 O O . ASP A 1 167 ? 6.000 -2.364 4.532 1.00 94.75 167 ASP A O 1
ATOM 1339 N N . CYS A 1 168 ? 5.145 -4.241 3.661 1.00 93.25 168 CYS A N 1
ATOM 1340 C CA . CYS A 1 168 ? 5.607 -5.124 4.728 1.00 93.25 168 CYS A CA 1
ATOM 1341 C C . CYS A 1 168 ? 5.883 -6.516 4.155 1.00 93.25 168 CYS A C 1
ATOM 1343 O O . CYS A 1 168 ? 5.272 -6.902 3.160 1.00 93.25 168 CYS A O 1
ATOM 1345 N N . GLU A 1 169 ? 6.799 -7.260 4.773 1.00 92.81 169 GLU A N 1
ATOM 1346 C CA . GLU A 1 169 ? 7.048 -8.679 4.456 1.00 92.81 169 GLU A CA 1
ATOM 1347 C C . GLU A 1 169 ? 6.180 -9.626 5.303 1.00 92.81 169 GLU A C 1
ATOM 1349 O O . GLU A 1 169 ? 6.161 -10.834 5.078 1.00 92.81 169 GLU A O 1
ATOM 1354 N N . ASN A 1 170 ? 5.437 -9.071 6.264 1.00 93.94 170 ASN A N 1
ATOM 1355 C CA . ASN A 1 170 ? 4.540 -9.784 7.162 1.00 93.94 170 ASN A CA 1
ATOM 1356 C C . ASN A 1 170 ? 3.081 -9.393 6.896 1.00 93.94 170 ASN A C 1
ATOM 1358 O O . ASN A 1 170 ? 2.780 -8.304 6.406 1.00 93.94 170 ASN A O 1
ATOM 1362 N N . SER A 1 171 ? 2.156 -10.288 7.254 1.00 93.06 171 SER A N 1
ATOM 1363 C CA . SER A 1 171 ? 0.709 -10.059 7.094 1.00 93.06 171 SER A CA 1
ATOM 1364 C C . SER A 1 171 ? 0.203 -8.893 7.942 1.00 93.06 171 SER A C 1
ATOM 1366 O O . SER A 1 171 ? -0.785 -8.246 7.580 1.00 93.06 171 SER A O 1
ATOM 1368 N N . THR A 1 172 ? 0.900 -8.607 9.041 1.00 93.88 172 THR A N 1
ATOM 1369 C CA . THR A 1 172 ? 0.620 -7.499 9.940 1.00 93.88 172 THR A CA 1
ATOM 1370 C C . THR A 1 172 ? 1.899 -6.786 10.368 1.00 93.88 172 THR A C 1
ATOM 1372 O O . THR A 1 172 ? 2.992 -7.351 10.308 1.00 93.88 172 THR A O 1
ATOM 1375 N N . PHE A 1 173 ? 1.763 -5.532 10.799 1.00 92.69 173 PHE A N 1
ATOM 1376 C CA . PHE A 1 173 ? 2.861 -4.733 11.349 1.00 92.69 173 PHE A CA 1
ATOM 1377 C C . PHE A 1 173 ? 2.414 -3.993 12.612 1.00 92.69 173 PHE A C 1
ATOM 1379 O O . PHE A 1 173 ? 1.247 -3.614 12.735 1.00 92.69 173 PHE A O 1
ATOM 1386 N N . THR A 1 174 ? 3.341 -3.771 13.544 1.00 87.19 174 THR A N 1
ATOM 1387 C CA . THR A 1 174 ? 3.072 -3.038 14.794 1.00 87.19 174 THR A CA 1
ATOM 1388 C C . THR A 1 174 ? 3.764 -1.682 14.789 1.00 87.19 174 THR A C 1
ATOM 1390 O O . THR A 1 174 ? 3.180 -0.687 15.212 1.00 87.19 174 THR A O 1
ATOM 1393 N N . SER A 1 175 ? 4.995 -1.630 14.278 1.00 76.69 175 SER A N 1
ATOM 1394 C CA . SER A 1 175 ? 5.810 -0.420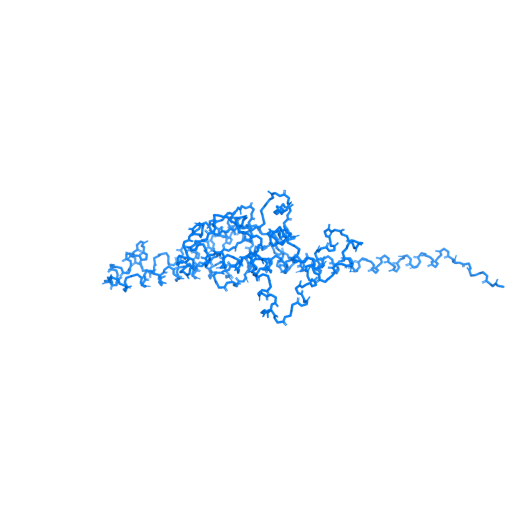 14.257 1.00 76.69 175 SER A CA 1
ATOM 1395 C C . SER A 1 175 ? 6.066 0.049 12.824 1.00 76.69 175 SER A C 1
ATOM 1397 O O . SER A 1 175 ? 6.521 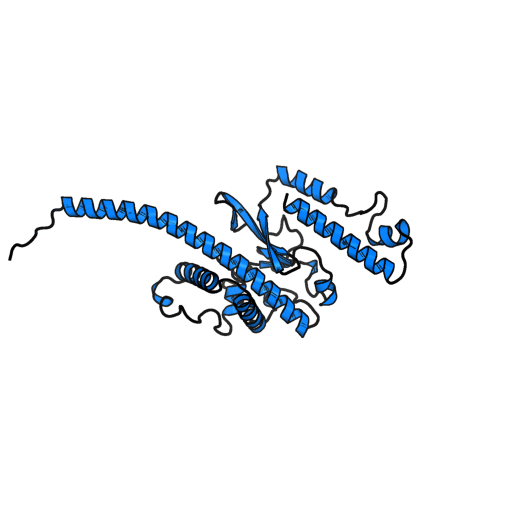-0.732 11.986 1.00 76.69 175 SER A O 1
ATOM 1399 N N . PRO A 1 176 ? 5.849 1.339 12.525 1.00 71.12 176 PRO A N 1
ATOM 1400 C CA . PRO A 1 176 ? 6.046 1.880 11.186 1.00 71.12 176 PRO A CA 1
ATOM 1401 C C . PRO A 1 176 ? 7.514 2.067 10.787 1.00 71.12 176 PRO A C 1
ATOM 1403 O O . PRO A 1 176 ? 7.778 2.474 9.663 1.00 71.12 176 PRO A O 1
ATOM 1406 N N . LEU A 1 177 ? 8.475 1.811 11.678 1.00 74.00 177 LEU A N 1
ATOM 1407 C CA . LEU A 1 177 ? 9.902 1.997 11.384 1.00 74.00 177 LEU A CA 1
ATOM 1408 C C . LEU A 1 177 ? 10.670 0.679 11.262 1.00 74.00 177 LEU A C 1
ATOM 1410 O O . LEU A 1 177 ? 11.579 0.594 10.445 1.00 74.00 177 LEU A O 1
ATOM 1414 N N . SER A 1 178 ? 10.327 -0.335 12.061 1.00 80.00 178 SER A N 1
ATOM 1415 C CA . SER A 1 178 ? 11.043 -1.620 12.066 1.00 80.00 178 SER A CA 1
ATOM 1416 C C . SER A 1 178 ? 10.434 -2.660 11.137 1.00 80.00 178 SER A C 1
ATOM 1418 O O . SER A 1 178 ? 11.155 -3.518 10.638 1.00 80.00 178 SER A O 1
ATOM 1420 N N . ASP A 1 179 ? 9.119 -2.596 10.921 1.00 87.31 179 ASP A N 1
ATOM 1421 C CA . ASP A 1 179 ? 8.383 -3.681 10.268 1.00 87.31 179 ASP A CA 1
ATOM 1422 C C . ASP A 1 179 ? 8.084 -3.363 8.795 1.00 87.31 179 ASP A C 1
ATOM 1424 O O . ASP A 1 179 ? 7.671 -4.244 8.039 1.00 87.31 179 ASP A O 1
ATOM 1428 N N . LEU A 1 180 ? 8.264 -2.103 8.377 1.00 91.00 180 LEU A N 1
ATOM 1429 C CA . LEU A 1 180 ? 8.018 -1.684 7.002 1.00 91.00 180 LEU A CA 1
ATOM 1430 C C . LEU A 1 180 ? 9.167 -2.076 6.075 1.00 91.00 180 LEU A C 1
ATOM 1432 O O . LEU A 1 180 ? 10.345 -1.971 6.411 1.00 91.00 180 LEU A O 1
ATOM 1436 N N . ALA A 1 181 ? 8.808 -2.464 4.857 1.00 91.88 181 ALA A N 1
ATOM 1437 C CA . ALA A 1 181 ? 9.748 -2.809 3.809 1.00 91.88 181 ALA A CA 1
ATOM 1438 C C . ALA A 1 181 ? 9.992 -1.601 2.888 1.00 91.88 181 ALA A C 1
ATOM 1440 O O . ALA A 1 181 ? 9.128 -1.207 2.100 1.00 91.88 181 ALA A O 1
ATOM 1441 N N . PHE A 1 182 ? 11.195 -1.026 2.947 1.00 91.62 182 PHE A N 1
ATOM 1442 C CA . PHE A 1 182 ? 11.578 0.166 2.180 1.00 91.62 182 PHE A CA 1
ATOM 1443 C C . PHE A 1 182 ? 11.977 -0.176 0.732 1.00 91.62 182 PHE A C 1
ATOM 1445 O O . PHE A 1 182 ? 13.139 -0.109 0.339 1.00 91.62 182 PHE A O 1
ATOM 1452 N N . ARG A 1 183 ? 10.997 -0.585 -0.080 1.00 89.31 183 ARG A N 1
ATOM 1453 C CA . ARG A 1 183 ? 11.211 -1.115 -1.445 1.00 89.31 183 ARG A CA 1
ATOM 1454 C C . ARG A 1 183 ? 11.164 -0.046 -2.543 1.00 89.31 183 ARG A C 1
ATOM 1456 O O . ARG A 1 183 ? 11.496 -0.313 -3.700 1.00 89.31 183 ARG A O 1
ATOM 1463 N N . HIS A 1 184 ? 10.707 1.159 -2.217 1.00 88.12 184 HIS A N 1
ATOM 1464 C CA . HIS A 1 184 ? 10.507 2.247 -3.170 1.00 88.12 184 HIS A CA 1
ATOM 1465 C C . HIS A 1 184 ? 11.707 3.180 -3.209 1.00 88.12 184 HIS A C 1
ATOM 1467 O O . HIS A 1 184 ? 12.353 3.401 -2.198 1.00 88.12 184 HIS A O 1
ATOM 1473 N N . LYS A 1 185 ? 11.970 3.794 -4.368 1.00 83.94 185 LYS A N 1
ATOM 1474 C CA . LYS A 1 185 ? 12.984 4.846 -4.492 1.00 83.94 185 LYS A CA 1
ATOM 1475 C C . LYS A 1 185 ? 12.339 6.221 -4.550 1.00 83.94 185 LYS A C 1
ATOM 1477 O O . LYS A 1 185 ? 11.673 6.557 -5.533 1.00 83.94 185 LYS A O 1
ATOM 1482 N N . LYS A 1 186 ? 12.603 7.046 -3.544 1.00 75.88 186 LYS A N 1
ATOM 1483 C CA . LYS A 1 186 ? 12.295 8.473 -3.532 1.00 75.88 186 LYS A CA 1
ATOM 1484 C C . LYS A 1 186 ? 13.497 9.246 -4.065 1.00 75.88 186 LYS A C 1
ATOM 1486 O O . LYS A 1 186 ? 14.640 8.998 -3.690 1.00 75.88 186 LYS A O 1
ATOM 1491 N N . ASN A 1 187 ? 13.251 10.154 -5.010 1.00 69.62 187 ASN A N 1
ATOM 1492 C CA . ASN A 1 187 ? 14.297 10.961 -5.654 1.00 69.62 187 ASN A CA 1
ATOM 1493 C C . ASN A 1 187 ? 15.496 10.144 -6.188 1.00 69.62 187 ASN A C 1
ATOM 1495 O O . ASN A 1 187 ? 16.616 10.638 -6.200 1.00 69.62 187 ASN A O 1
ATOM 1499 N N . ILE A 1 188 ? 15.258 8.905 -6.650 1.00 68.25 188 ILE A N 1
ATOM 1500 C CA . ILE A 1 188 ? 16.244 7.977 -7.249 1.00 68.25 188 ILE A CA 1
ATOM 1501 C C . ILE A 1 188 ? 17.225 7.339 -6.240 1.00 68.25 188 ILE A C 1
ATOM 1503 O O . ILE A 1 188 ? 17.742 6.257 -6.523 1.00 68.25 188 ILE A O 1
ATOM 1507 N N . ILE A 1 189 ? 17.448 7.946 -5.071 1.00 72.25 189 ILE A N 1
ATOM 1508 C CA . ILE A 1 189 ? 18.548 7.577 -4.162 1.00 72.25 189 ILE A CA 1
ATOM 1509 C C . ILE A 1 189 ? 18.049 7.053 -2.809 1.00 72.25 189 ILE A C 1
ATOM 1511 O O . ILE A 1 189 ? 18.682 6.173 -2.238 1.00 72.25 189 ILE A O 1
ATOM 1515 N N . GLU A 1 190 ? 16.925 7.556 -2.299 1.00 79.88 190 GLU A N 1
ATOM 1516 C CA . GLU A 1 190 ? 16.448 7.218 -0.954 1.00 79.88 190 GLU A CA 1
ATOM 1517 C C . GLU A 1 190 ? 15.459 6.056 -1.006 1.00 79.88 190 GLU A C 1
ATOM 1519 O O . GLU A 1 190 ? 14.512 6.090 -1.797 1.00 79.88 190 GLU A O 1
ATOM 1524 N N . ASN A 1 191 ? 15.638 5.058 -0.144 1.00 87.06 191 ASN A N 1
ATOM 1525 C CA . ASN A 1 191 ? 14.640 4.014 0.027 1.00 87.06 191 ASN A CA 1
ATOM 1526 C C . ASN A 1 191 ? 13.448 4.553 0.828 1.00 87.06 191 ASN A C 1
ATOM 1528 O O . ASN A 1 191 ? 13.595 5.346 1.761 1.00 87.06 191 ASN A O 1
ATOM 1532 N N . ALA A 1 192 ? 12.253 4.128 0.446 1.00 89.81 192 ALA A N 1
ATOM 1533 C CA . ALA A 1 192 ? 11.006 4.514 1.072 1.00 89.81 192 ALA A CA 1
ATOM 1534 C C . ALA A 1 192 ? 10.039 3.327 1.125 1.00 89.81 192 ALA A C 1
ATOM 1536 O O . ALA A 1 192 ? 10.070 2.444 0.266 1.00 89.81 192 ALA A O 1
ATOM 1537 N N . ALA A 1 193 ? 9.161 3.335 2.117 1.00 92.00 193 ALA A N 1
ATOM 1538 C CA . ALA A 1 193 ? 7.996 2.471 2.206 1.00 92.00 193 ALA A CA 1
ATOM 1539 C C . ALA A 1 193 ? 6.752 3.305 1.892 1.00 92.00 193 ALA A C 1
ATOM 1541 O O . ALA A 1 193 ? 6.602 4.433 2.374 1.00 92.00 193 ALA A O 1
ATOM 1542 N N . VAL A 1 194 ? 5.856 2.773 1.070 1.00 93.31 194 VAL A N 1
ATOM 1543 C CA . VAL A 1 194 ? 4.531 3.344 0.858 1.00 93.31 194 VAL A CA 1
ATOM 1544 C C . VAL A 1 194 ? 3.625 2.875 1.985 1.00 93.31 194 VAL A C 1
ATOM 1546 O O . VAL A 1 194 ? 3.606 1.705 2.368 1.00 93.31 194 VAL A O 1
ATOM 1549 N N . VAL A 1 195 ? 2.839 3.803 2.506 1.00 93.88 195 VAL A N 1
ATOM 1550 C CA . VAL A 1 195 ? 1.848 3.533 3.541 1.00 93.88 195 VAL A CA 1
ATOM 1551 C C . VAL A 1 195 ? 0.530 4.199 3.198 1.00 93.88 195 VAL A C 1
ATOM 1553 O O . VAL A 1 195 ? 0.501 5.234 2.534 1.00 93.88 195 VAL A O 1
ATOM 1556 N N . THR A 1 196 ? -0.566 3.637 3.692 1.00 94.94 196 THR A N 1
ATOM 1557 C CA . THR A 1 196 ? -1.901 4.221 3.597 1.00 94.94 196 THR A CA 1
ATOM 1558 C C . THR A 1 196 ? -2.395 4.607 4.978 1.00 94.94 196 THR A C 1
ATOM 1560 O O . THR A 1 196 ? -2.499 3.772 5.878 1.00 94.94 196 THR A O 1
ATOM 1563 N N . LEU A 1 197 ? -2.712 5.887 5.134 1.00 91.88 197 LEU A N 1
ATOM 1564 C CA . LEU A 1 197 ? -3.263 6.476 6.344 1.00 91.88 197 LEU A CA 1
ATOM 1565 C C . LEU A 1 197 ? -4.776 6.263 6.416 1.00 91.88 197 LEU A C 1
ATOM 1567 O O . LEU A 1 197 ? -5.461 6.001 5.417 1.00 91.88 197 LEU A O 1
ATOM 1571 N N . LYS A 1 198 ? -5.331 6.454 7.613 1.00 88.12 198 LYS A N 1
ATOM 1572 C CA . LYS A 1 198 ? -6.772 6.645 7.765 1.00 88.12 198 LYS A CA 1
ATOM 1573 C C . LYS A 1 198 ? -7.240 7.781 6.843 1.00 88.12 198 LYS A C 1
ATOM 1575 O O . LYS A 1 198 ? -6.656 8.855 6.829 1.00 88.12 198 LYS A O 1
ATOM 1580 N N . GLY A 1 199 ? -8.304 7.534 6.080 1.00 85.81 199 GLY A N 1
ATOM 1581 C CA . GLY A 1 199 ? -8.790 8.443 5.036 1.00 85.81 199 GLY A CA 1
ATOM 1582 C C . GLY A 1 199 ? -8.457 7.967 3.620 1.00 85.81 199 GLY A C 1
ATOM 1583 O O . GLY A 1 199 ? -9.064 8.449 2.669 1.00 85.81 199 GLY A O 1
ATOM 1584 N N . GLY A 1 200 ? -7.573 6.971 3.478 1.00 87.31 200 GLY A N 1
ATOM 1585 C CA . GLY A 1 200 ? -7.192 6.396 2.183 1.00 87.31 200 GLY A CA 1
ATOM 1586 C C . GLY A 1 200 ? -6.100 7.186 1.461 1.00 87.31 200 GLY A C 1
ATOM 1587 O O . GLY A 1 200 ? -5.805 6.919 0.295 1.00 87.31 200 GLY A O 1
ATOM 1588 N N . GLU A 1 201 ? -5.498 8.162 2.140 1.00 90.12 201 GLU A N 1
ATOM 1589 C CA . GLU A 1 201 ? -4.348 8.896 1.630 1.00 90.12 201 GLU A CA 1
ATOM 1590 C C . GLU A 1 201 ? -3.087 8.039 1.729 1.00 90.12 201 GLU A C 1
ATOM 1592 O O . GLU A 1 201 ? -2.805 7.431 2.760 1.00 90.12 201 GLU A O 1
ATOM 1597 N N . THR A 1 202 ? -2.319 7.994 0.643 1.00 91.50 202 THR A N 1
ATOM 1598 C CA . THR A 1 202 ? -1.043 7.278 0.594 1.00 91.50 202 THR A CA 1
ATOM 1599 C C . THR A 1 202 ? 0.109 8.239 0.843 1.00 91.50 202 THR A C 1
ATOM 1601 O O . THR A 1 202 ? 0.202 9.258 0.152 1.00 91.50 202 THR A O 1
ATOM 1604 N N . ALA A 1 203 ? 1.022 7.876 1.732 1.00 89.62 203 ALA A N 1
ATOM 1605 C CA . ALA A 1 203 ? 2.245 8.612 2.016 1.00 89.62 203 ALA A CA 1
ATOM 1606 C C . ALA A 1 203 ? 3.484 7.729 1.788 1.00 89.62 203 ALA A C 1
ATOM 1608 O O . ALA A 1 203 ? 3.377 6.519 1.597 1.00 89.62 203 ALA A O 1
ATOM 1609 N N . GLU A 1 204 ? 4.663 8.346 1.760 1.00 89.62 204 GLU A N 1
ATOM 1610 C CA . GLU A 1 204 ? 5.952 7.651 1.660 1.00 89.62 204 GLU A CA 1
ATOM 1611 C C . GLU A 1 204 ? 6.785 7.967 2.901 1.00 89.62 204 GLU A C 1
ATOM 1613 O O . GLU A 1 204 ? 7.092 9.138 3.140 1.00 89.62 204 GLU A O 1
ATOM 1618 N N . ILE A 1 205 ? 7.168 6.934 3.649 1.00 86.69 205 ILE A N 1
ATOM 1619 C CA . ILE A 1 205 ? 8.063 7.027 4.807 1.00 86.69 205 ILE A CA 1
ATOM 1620 C C . ILE A 1 205 ? 9.467 6.656 4.337 1.00 86.69 205 ILE A C 1
ATOM 1622 O O . ILE A 1 205 ? 9.644 5.633 3.678 1.00 86.69 205 ILE A O 1
ATOM 1626 N N . LYS A 1 206 ? 10.460 7.500 4.624 1.00 86.44 206 LYS A N 1
ATOM 1627 C CA . LYS A 1 206 ? 11.853 7.235 4.242 1.00 86.44 206 LYS A CA 1
ATOM 1628 C C . LYS A 1 206 ? 12.491 6.229 5.191 1.00 86.44 206 LYS A C 1
ATOM 1630 O O . LYS A 1 206 ? 12.141 6.188 6.366 1.00 86.44 206 LYS A O 1
ATOM 1635 N N . GLU A 1 207 ? 13.456 5.473 4.684 1.00 81.12 207 GLU A N 1
ATOM 1636 C CA . GLU A 1 207 ? 14.359 4.705 5.535 1.00 81.12 207 GLU A CA 1
ATOM 1637 C C . GLU A 1 207 ? 15.210 5.687 6.351 1.00 81.12 207 GLU A C 1
ATOM 1639 O O . GLU A 1 207 ? 15.915 6.532 5.795 1.00 81.12 207 GLU A O 1
ATOM 1644 N N . VAL A 1 208 ? 15.082 5.624 7.672 1.00 71.38 208 VAL A N 1
ATOM 1645 C CA . VAL A 1 208 ? 15.724 6.562 8.596 1.00 71.38 208 VAL A CA 1
ATOM 1646 C C . VAL A 1 208 ? 17.070 5.983 9.017 1.00 71.38 208 VAL A C 1
ATOM 1648 O O . VAL A 1 208 ? 17.138 4.849 9.494 1.00 71.38 208 VAL A O 1
ATOM 1651 N N . ALA A 1 209 ? 18.149 6.759 8.886 1.00 63.22 209 ALA A N 1
ATOM 1652 C CA . ALA A 1 209 ? 19.455 6.344 9.392 1.00 63.22 209 ALA A CA 1
ATOM 1653 C C . ALA A 1 209 ? 19.398 6.155 10.919 1.00 63.22 209 ALA A C 1
ATOM 1655 O O . ALA A 1 209 ? 18.739 6.917 11.623 1.00 63.22 209 ALA A O 1
ATOM 1656 N N . THR A 1 210 ? 20.133 5.192 11.478 1.00 58.69 210 THR A N 1
ATOM 1657 C CA . THR A 1 210 ? 20.131 4.909 12.932 1.00 58.69 210 THR A CA 1
ATOM 1658 C C . THR A 1 210 ? 20.432 6.135 13.809 1.00 58.69 210 THR A C 1
ATOM 1660 O O . THR A 1 210 ? 19.939 6.218 14.932 1.00 58.69 210 THR A O 1
ATOM 1663 N N . SER A 1 211 ? 21.179 7.119 13.297 1.00 59.81 211 SER A N 1
ATOM 1664 C CA . SER A 1 211 ? 21.450 8.405 13.959 1.00 59.81 211 SER A CA 1
ATOM 1665 C C . SER A 1 211 ? 20.281 9.396 13.943 1.00 59.81 211 SER A C 1
ATOM 1667 O O . SER A 1 211 ? 20.211 10.262 14.806 1.00 59.81 211 SER A O 1
ATOM 1669 N N . GLU A 1 212 ? 19.378 9.301 12.967 1.00 61.28 212 GLU A N 1
ATOM 1670 C CA . GLU A 1 212 ? 18.130 10.074 12.909 1.00 61.28 212 GLU A CA 1
ATOM 1671 C C . GLU A 1 212 ? 16.997 9.351 13.642 1.00 61.28 212 GLU A C 1
ATOM 1673 O O . GLU A 1 212 ? 16.078 9.993 14.146 1.00 61.28 212 GLU A O 1
ATOM 1678 N N . LEU A 1 213 ? 17.102 8.027 13.785 1.00 62.94 213 LEU A N 1
ATOM 1679 C CA . LEU A 1 213 ? 16.167 7.217 14.554 1.00 62.94 213 LEU A CA 1
ATOM 1680 C C . LEU A 1 213 ? 16.090 7.697 16.007 1.00 62.94 213 LEU A C 1
ATOM 1682 O O . LEU A 1 213 ? 15.004 7.741 16.562 1.00 62.94 213 LEU A O 1
ATOM 1686 N N . SER A 1 214 ? 17.201 8.128 16.614 1.00 62.19 214 SER A N 1
ATOM 1687 C CA . SER A 1 214 ? 17.190 8.717 17.961 1.00 62.19 214 SER A CA 1
ATOM 1688 C C . SER A 1 214 ? 16.444 10.053 18.015 1.00 62.19 214 SER A C 1
ATOM 1690 O O . SER A 1 214 ? 15.777 10.326 19.009 1.00 62.19 214 SER A O 1
ATOM 1692 N N . ASN A 1 215 ? 16.485 10.859 16.949 1.00 68.19 215 ASN A N 1
ATOM 1693 C CA . ASN A 1 215 ? 15.734 12.111 16.847 1.00 68.19 215 ASN A CA 1
ATOM 1694 C C . ASN A 1 215 ? 14.244 11.860 16.610 1.00 68.19 215 ASN A C 1
ATOM 1696 O O . ASN A 1 215 ? 13.424 12.568 17.183 1.00 68.19 215 ASN A O 1
ATOM 1700 N N . ILE A 1 216 ? 13.884 10.849 15.814 1.00 64.12 216 ILE A N 1
ATOM 1701 C CA . ILE A 1 216 ? 12.486 10.456 15.599 1.00 64.12 216 ILE A CA 1
ATOM 1702 C C . ILE A 1 216 ? 11.925 9.774 16.842 1.00 64.12 216 ILE A C 1
ATOM 1704 O O . ILE A 1 216 ? 10.834 10.126 17.263 1.00 64.12 216 ILE A O 1
ATOM 1708 N N . ILE A 1 217 ? 12.673 8.873 17.480 1.00 64.75 217 ILE A N 1
ATOM 1709 C CA . ILE A 1 217 ? 12.301 8.275 18.768 1.00 64.75 217 ILE A CA 1
ATOM 1710 C C . ILE A 1 217 ? 12.176 9.369 19.822 1.00 64.75 217 ILE A C 1
ATOM 1712 O O . ILE A 1 217 ? 11.206 9.355 20.559 1.00 64.75 217 ILE A O 1
ATOM 1716 N N . SER A 1 218 ? 13.085 10.349 19.853 1.00 68.75 218 SER A N 1
ATOM 1717 C CA . SER A 1 218 ? 12.969 11.525 20.721 1.00 68.75 218 SER A CA 1
ATOM 1718 C C . SER A 1 218 ? 11.731 12.362 20.378 1.00 68.75 218 SER A C 1
ATOM 1720 O O . SER A 1 218 ? 11.003 12.792 21.265 1.00 68.75 218 SER A O 1
ATOM 1722 N N . CYS A 1 219 ? 11.426 12.563 19.093 1.00 73.38 219 CYS A N 1
ATOM 1723 C CA . CYS A 1 219 ? 10.229 13.273 18.640 1.00 73.38 219 CYS A CA 1
ATOM 1724 C C . CYS A 1 219 ? 8.951 12.536 19.052 1.00 73.38 219 CYS A C 1
ATOM 1726 O O . CYS A 1 219 ? 8.057 13.174 19.585 1.00 73.38 219 CYS A O 1
ATOM 1728 N N . ILE A 1 220 ? 8.895 11.213 18.875 1.00 64.50 220 ILE A N 1
ATOM 1729 C CA . ILE A 1 220 ? 7.782 10.338 19.266 1.00 64.50 220 ILE A CA 1
ATOM 1730 C C . ILE A 1 220 ? 7.680 10.240 20.792 1.00 64.50 220 ILE A C 1
ATOM 1732 O O . ILE A 1 220 ? 6.585 10.294 21.328 1.00 64.50 220 ILE A O 1
ATOM 1736 N N . SER A 1 221 ? 8.790 10.177 21.529 1.00 63.03 221 SER A N 1
ATOM 1737 C CA . SER A 1 221 ? 8.761 10.213 22.998 1.00 63.03 221 SER A CA 1
ATOM 1738 C C . SER A 1 221 ? 8.343 11.579 23.536 1.00 63.03 221 SER A C 1
ATOM 1740 O O . SER A 1 221 ? 7.838 11.674 24.648 1.00 63.03 221 SER A O 1
ATOM 1742 N N . ASN A 1 222 ? 8.564 12.636 22.750 1.00 66.94 222 ASN A N 1
ATOM 1743 C CA . ASN A 1 222 ? 8.052 13.980 23.003 1.00 66.94 222 ASN A CA 1
ATOM 1744 C C . ASN A 1 222 ? 6.663 14.192 22.393 1.00 66.94 222 ASN A C 1
ATOM 1746 O O . ASN A 1 222 ? 6.044 15.227 22.654 1.00 66.94 222 ASN A O 1
ATOM 1750 N N . CYS A 1 223 ? 6.164 13.243 21.591 1.00 64.25 223 CYS A N 1
ATOM 1751 C CA . CYS A 1 223 ? 4.759 13.224 21.276 1.00 64.25 223 CYS A CA 1
ATOM 1752 C C . CYS A 1 223 ? 4.045 12.927 22.574 1.00 64.25 223 CYS A C 1
ATOM 1754 O O . CYS A 1 223 ? 4.439 12.012 23.296 1.00 64.25 223 CYS A O 1
ATOM 1756 N N . PRO A 1 224 ? 3.034 13.727 22.909 1.00 56.81 224 PRO A N 1
ATOM 1757 C CA . PRO A 1 224 ? 2.351 13.573 24.167 1.00 56.81 224 PRO A CA 1
ATOM 1758 C C . PRO A 1 224 ? 1.593 12.239 24.167 1.00 56.81 224 PRO A C 1
ATOM 1760 O O . PRO A 1 224 ? 0.420 12.207 23.825 1.00 56.81 224 PRO A O 1
ATOM 1763 N N . SER A 1 225 ? 2.234 11.135 24.561 1.00 50.00 225 SER A N 1
ATOM 1764 C CA . SER A 1 225 ? 1.534 9.964 25.107 1.00 50.00 225 SER A CA 1
ATOM 1765 C C . SER A 1 225 ? 0.705 10.396 26.323 1.00 50.00 225 SER A C 1
ATOM 1767 O O . SER A 1 225 ? -0.405 9.919 26.555 1.00 50.00 225 SER A O 1
ATOM 1769 N N . GLU A 1 226 ? 1.230 11.404 27.020 1.00 46.34 226 GLU A N 1
ATOM 1770 C CA . GLU A 1 226 ? 0.610 12.210 28.049 1.00 46.34 226 GLU A CA 1
ATOM 1771 C C . GLU A 1 226 ? 0.335 13.603 27.464 1.00 46.34 226 GLU A C 1
ATOM 1773 O O . GLU A 1 226 ? 1.223 14.451 27.379 1.00 46.34 226 GLU A O 1
ATOM 1778 N N . VAL A 1 227 ? -0.905 13.902 27.069 1.00 44.91 227 VAL A N 1
ATOM 1779 C CA . VAL A 1 227 ? -1.287 15.285 26.699 1.00 44.91 227 VAL A CA 1
ATOM 1780 C C . VAL A 1 227 ? -1.078 16.254 27.873 1.00 44.91 227 VAL A C 1
ATOM 1782 O O . VAL A 1 227 ? -1.109 17.468 27.684 1.00 44.91 227 VAL A O 1
ATOM 1785 N N . HIS A 1 228 ? -0.808 15.751 29.084 1.00 47.19 228 HIS A N 1
ATOM 1786 C CA . HIS A 1 228 ? -0.634 16.565 30.272 1.00 47.19 228 HIS A CA 1
ATOM 1787 C C . HIS A 1 228 ? 0.545 16.116 31.129 1.00 47.19 228 HIS A C 1
ATOM 1789 O O . HIS A 1 228 ? 0.565 14.955 31.532 1.00 47.19 228 HIS A O 1
ATOM 1795 N N . PRO A 1 229 ? 1.465 17.033 31.496 1.00 44.12 229 PRO A N 1
ATOM 1796 C CA . PRO A 1 229 ? 2.480 16.736 32.496 1.00 44.12 229 PRO A CA 1
ATOM 1797 C C . PRO A 1 229 ? 1.783 16.293 33.789 1.00 44.12 229 PRO A C 1
ATOM 1799 O O . PRO A 1 229 ? 1.115 17.097 34.442 1.00 44.12 229 PRO A O 1
ATOM 1802 N N . GLY A 1 230 ? 1.901 15.001 34.116 1.00 51.22 230 GLY A N 1
ATOM 1803 C CA . GLY A 1 230 ? 1.362 14.408 35.342 1.00 51.22 230 GLY A CA 1
ATOM 1804 C C . GLY A 1 230 ? 0.302 13.310 35.183 1.00 51.22 230 GLY A C 1
ATOM 1805 O O . GLY A 1 230 ? -0.223 12.880 36.209 1.00 51.22 230 GLY A O 1
ATOM 1806 N N . TYR A 1 231 ? -0.023 12.839 33.971 1.00 48.50 231 TYR A N 1
ATOM 1807 C CA . TYR A 1 231 ? -1.008 11.760 33.778 1.00 48.50 231 TYR A CA 1
ATOM 1808 C C . TYR A 1 231 ? -0.533 10.701 32.776 1.00 48.50 231 TYR A C 1
ATOM 1810 O O . TYR A 1 231 ? -0.349 11.019 31.609 1.00 48.50 231 TYR A O 1
ATOM 1818 N N . LEU A 1 232 ? -0.446 9.435 33.214 1.00 56.91 232 LEU A N 1
ATOM 1819 C CA . LEU A 1 232 ? 0.089 8.306 32.431 1.00 56.91 232 LEU A CA 1
ATOM 1820 C C . LEU A 1 232 ? -0.735 7.920 31.189 1.00 56.91 232 LEU A C 1
ATOM 1822 O O . LEU A 1 232 ? -0.220 7.246 30.299 1.00 56.91 232 LEU A O 1
ATOM 1826 N N . THR A 1 233 ? -2.029 8.252 31.142 1.00 71.56 233 THR A N 1
ATOM 1827 C CA . THR A 1 233 ? -2.924 7.827 30.056 1.00 71.56 233 THR A CA 1
ATOM 1828 C C . THR A 1 233 ? -3.888 8.934 29.633 1.00 71.56 233 THR A C 1
ATOM 1830 O O . THR A 1 233 ? -4.278 9.788 30.435 1.00 71.56 233 THR A O 1
ATOM 1833 N N . CYS A 1 234 ? -4.362 8.878 28.380 1.00 72.50 234 CYS A N 1
ATOM 1834 C CA . CYS A 1 234 ? -5.460 9.729 27.901 1.00 72.50 234 CYS A CA 1
ATOM 1835 C C . CYS A 1 234 ? -6.712 9.622 28.788 1.00 72.50 234 CYS A C 1
ATOM 1837 O O . CYS A 1 234 ? -7.422 10.609 28.984 1.00 72.50 234 CYS A O 1
ATOM 1839 N N . PHE A 1 235 ? -6.970 8.440 29.356 1.00 81.00 235 PHE A N 1
ATOM 1840 C CA . PHE A 1 235 ? -8.071 8.221 30.287 1.00 81.00 235 PHE A CA 1
ATOM 1841 C C . PHE A 1 235 ? -7.884 8.993 31.594 1.00 81.00 235 PHE A C 1
ATOM 1843 O O . PHE A 1 235 ? -8.797 9.709 32.004 1.00 81.00 235 PHE A O 1
ATOM 1850 N N . ASP A 1 236 ? -6.707 8.908 32.215 1.00 76.00 236 ASP A N 1
ATOM 1851 C CA . ASP A 1 236 ? -6.409 9.615 33.464 1.00 76.00 236 ASP A CA 1
ATOM 1852 C C . ASP A 1 236 ? -6.429 11.126 33.266 1.00 76.00 236 ASP A C 1
ATOM 1854 O O . ASP A 1 236 ? -7.010 11.855 34.070 1.00 76.00 236 ASP A O 1
ATOM 1858 N N . TYR A 1 237 ? -5.895 11.605 32.144 1.00 79.44 237 TYR A N 1
ATOM 1859 C CA . TYR A 1 237 ? -5.998 13.010 31.788 1.00 79.44 237 TYR A CA 1
ATOM 1860 C C . TYR A 1 237 ? -7.465 13.467 31.682 1.00 79.44 237 TYR A C 1
ATOM 1862 O O . TYR A 1 237 ? -7.864 14.455 32.304 1.00 79.44 237 TYR A O 1
ATOM 1870 N N . 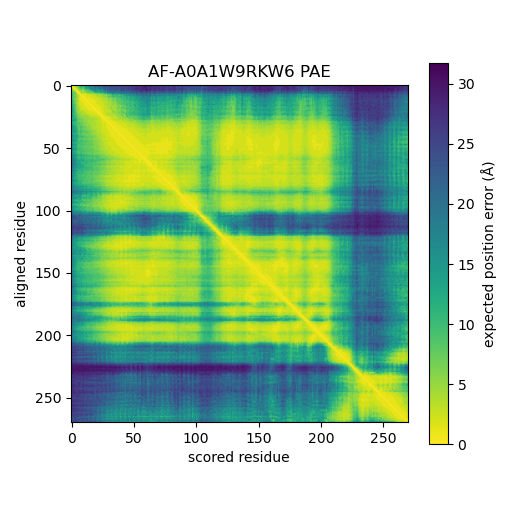CYS A 1 238 ? -8.297 12.755 30.924 1.00 80.44 238 CYS A N 1
ATOM 1871 C CA . CYS A 1 238 ? -9.676 13.180 30.706 1.00 80.44 238 CYS A CA 1
ATOM 1872 C C . CYS A 1 238 ? -10.559 13.005 31.952 1.00 80.44 238 CYS A C 1
ATOM 1874 O O . CYS A 1 238 ? -11.418 13.845 32.228 1.00 80.44 238 CYS A O 1
ATOM 1876 N N . LYS A 1 239 ? -10.343 11.948 32.740 1.00 83.56 239 LYS A N 1
ATOM 1877 C CA . LYS A 1 239 ? -11.138 11.661 33.938 1.00 83.56 239 LYS A CA 1
ATOM 1878 C C . LYS A 1 239 ? -10.683 12.475 35.145 1.00 83.56 239 LYS A C 1
ATOM 1880 O O . LYS A 1 239 ? -11.513 13.078 35.814 1.00 83.56 239 LYS A O 1
ATOM 1885 N N . ILE A 1 240 ? -9.382 12.498 35.427 1.00 81.50 240 ILE A N 1
ATOM 1886 C CA . ILE A 1 240 ? -8.812 13.145 36.616 1.00 81.50 240 ILE A CA 1
ATOM 1887 C C . ILE A 1 240 ? -8.444 14.595 36.295 1.00 81.50 240 ILE A C 1
ATOM 1889 O O . ILE A 1 240 ? -8.848 15.505 37.014 1.00 81.50 240 ILE A O 1
ATOM 1893 N N . GLY A 1 241 ? -7.747 14.827 35.182 1.00 74.44 241 GLY A N 1
ATOM 1894 C CA . GLY A 1 241 ? -7.290 16.164 34.791 1.00 74.44 241 GLY A CA 1
ATOM 1895 C C . GLY A 1 241 ? -8.405 17.113 34.338 1.00 74.44 241 GLY A C 1
ATOM 1896 O O . GLY A 1 241 ? -8.310 18.319 34.560 1.00 74.44 241 GLY A O 1
ATOM 1897 N N . LYS A 1 242 ? -9.474 16.593 33.719 1.00 79.12 242 LYS A N 1
ATOM 1898 C CA . LYS A 1 242 ? -10.630 17.393 33.267 1.00 79.12 242 LYS A CA 1
ATOM 1899 C C . LYS A 1 242 ? -11.915 17.146 34.061 1.00 79.12 242 LYS A C 1
ATOM 1901 O O . LYS A 1 242 ?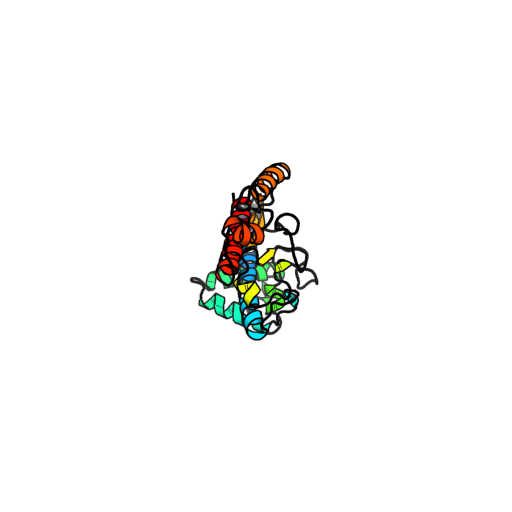 -12.888 17.864 33.842 1.00 79.12 242 LYS A O 1
ATOM 1906 N N . GLY A 1 243 ? -11.938 16.161 34.963 1.00 85.38 243 GLY A N 1
ATOM 1907 C CA . GLY A 1 243 ? -13.132 15.819 35.745 1.00 85.38 243 GLY A CA 1
ATOM 1908 C C . GLY A 1 243 ? -14.310 15.325 34.897 1.00 85.38 243 GLY A C 1
ATOM 1909 O O . GLY A 1 243 ? -15.461 15.472 35.310 1.00 85.38 243 GLY A O 1
ATOM 1910 N N . LEU A 1 244 ? -14.054 14.809 33.688 1.00 89.69 244 LEU A N 1
ATOM 1911 C CA . LEU A 1 244 ? -15.109 14.411 32.756 1.00 89.69 244 LEU A CA 1
ATOM 1912 C C . LEU A 1 244 ? -15.642 13.020 33.093 1.00 89.69 244 LEU A C 1
ATOM 1914 O O . LEU A 1 244 ? -14.889 12.115 33.443 1.00 89.69 244 LEU A O 1
ATOM 1918 N N . ASN A 1 245 ? -16.948 12.842 32.899 1.00 90.25 245 ASN A N 1
ATOM 1919 C CA . ASN A 1 245 ? -17.661 11.584 33.101 1.00 90.25 245 ASN A CA 1
ATOM 1920 C C . ASN A 1 245 ? -18.591 11.301 31.910 1.00 90.25 245 ASN A C 1
ATOM 1922 O O . ASN A 1 245 ? -18.927 12.202 31.138 1.00 90.25 245 ASN A O 1
ATOM 1926 N N . GLY A 1 246 ? -19.042 10.051 31.780 1.00 88.56 246 GLY A N 1
ATOM 1927 C CA . GLY A 1 246 ? -20.022 9.657 30.763 1.00 88.56 246 GLY A CA 1
ATOM 1928 C C . GLY A 1 246 ? -19.526 9.870 29.329 1.00 88.56 246 GLY A C 1
ATOM 1929 O O . GLY A 1 246 ? -18.375 9.574 29.012 1.00 88.56 246 GLY A O 1
ATOM 1930 N N . SER A 1 247 ? -20.392 10.388 28.456 1.00 84.56 247 SER A N 1
ATOM 1931 C CA . SER A 1 247 ? -20.077 10.620 27.038 1.00 84.56 247 SER A CA 1
ATOM 1932 C C . SER A 1 247 ? -18.933 11.616 26.829 1.00 84.56 247 SER A C 1
ATOM 1934 O O . SER A 1 247 ? -18.071 11.388 25.988 1.00 84.56 247 SER A O 1
ATOM 1936 N N . ALA A 1 248 ? -18.852 12.665 27.653 1.00 82.50 248 ALA A N 1
ATOM 1937 C CA . ALA A 1 248 ? -17.798 13.673 27.548 1.00 82.50 248 ALA A CA 1
ATOM 1938 C C . ALA A 1 248 ? -16.395 13.107 27.843 1.00 82.50 248 ALA A C 1
ATOM 1940 O O . ALA A 1 248 ? -15.405 13.571 27.277 1.00 82.50 248 ALA A O 1
ATOM 1941 N N . LEU A 1 249 ? -16.302 12.086 28.707 1.00 84.56 249 LEU A N 1
ATOM 1942 C CA . LEU A 1 249 ? -15.047 11.378 28.970 1.00 84.56 249 LEU A CA 1
ATOM 1943 C C . LEU A 1 249 ? -14.595 10.591 27.736 1.00 84.56 249 LEU A C 1
ATOM 1945 O O . LEU A 1 249 ? -13.440 10.700 27.333 1.00 84.56 249 LEU A O 1
ATOM 1949 N N . LEU A 1 250 ? -15.511 9.841 27.120 1.00 77.81 250 LEU A N 1
ATOM 1950 C CA . LEU A 1 250 ? -15.250 9.069 25.902 1.00 77.81 250 LEU A CA 1
ATOM 1951 C C . LEU A 1 250 ? -14.769 9.962 24.752 1.00 77.81 250 LEU A C 1
ATOM 1953 O O . LEU A 1 250 ? -13.751 9.657 24.130 1.00 77.81 250 LEU A O 1
ATOM 1957 N N . ASP A 1 251 ? -15.442 11.089 24.524 1.00 79.25 251 ASP A N 1
ATOM 1958 C CA . ASP A 1 251 ? -15.062 12.041 23.475 1.00 79.25 251 ASP A CA 1
ATOM 1959 C C . ASP A 1 251 ? -13.679 12.653 23.734 1.00 79.25 251 ASP A C 1
ATOM 1961 O O . ASP A 1 251 ? -12.862 12.773 22.819 1.00 79.25 251 ASP A O 1
ATOM 1965 N N . CYS A 1 252 ? -13.373 12.995 24.989 1.00 81.50 252 CYS A N 1
ATOM 1966 C CA . CYS A 1 252 ? -12.056 13.505 25.362 1.00 81.50 252 CYS A CA 1
ATOM 1967 C C . CYS A 1 252 ? -10.952 12.464 25.139 1.00 81.50 252 CYS A C 1
ATOM 1969 O O . CYS A 1 252 ? -9.925 12.785 24.539 1.00 81.50 252 CYS A O 1
ATOM 1971 N N . VAL A 1 253 ? -11.165 11.220 25.581 1.00 78.06 253 VAL A N 1
ATOM 1972 C CA . VAL A 1 253 ? -10.186 10.133 25.425 1.00 78.06 253 VAL A CA 1
ATOM 1973 C C . VAL A 1 253 ? -9.920 9.870 23.949 1.00 78.06 253 VAL A C 1
ATOM 1975 O O . VAL A 1 253 ? -8.765 9.774 23.537 1.00 78.06 253 VAL A O 1
ATOM 1978 N N . LYS A 1 254 ? -10.977 9.845 23.132 1.00 76.88 254 LYS A N 1
ATOM 1979 C CA . LYS A 1 254 ? -10.867 9.717 21.681 1.00 76.88 254 LYS A CA 1
ATOM 1980 C C . LYS A 1 254 ? -10.026 10.844 21.084 1.00 76.88 254 LYS A C 1
ATOM 1982 O O . LYS A 1 254 ? -9.037 10.563 20.417 1.00 76.88 254 LYS A O 1
ATOM 1987 N N . ASN A 1 255 ? -10.365 12.102 21.364 1.00 77.38 255 ASN A N 1
ATOM 1988 C CA . ASN A 1 255 ? -9.629 13.259 20.845 1.00 77.38 255 ASN A CA 1
ATOM 1989 C C . ASN A 1 255 ? -8.157 13.260 21.288 1.00 77.38 255 ASN A C 1
ATOM 1991 O O . ASN A 1 255 ? -7.279 13.634 20.513 1.00 77.38 255 ASN A O 1
ATOM 1995 N N . CYS A 1 256 ? -7.882 12.807 22.512 1.00 76.12 256 CYS A N 1
ATOM 1996 C CA . CYS A 1 256 ? -6.528 12.644 23.025 1.00 76.12 256 CYS A CA 1
ATOM 1997 C C . CYS A 1 256 ? -5.736 11.621 22.198 1.00 76.12 256 CYS A C 1
ATOM 1999 O O . CYS A 1 256 ? -4.679 11.963 21.675 1.00 76.12 256 CYS A O 1
ATOM 2001 N N . HIS A 1 257 ? -6.277 10.418 21.970 1.00 75.25 257 HIS A N 1
ATOM 2002 C CA . HIS A 1 257 ? -5.623 9.410 21.126 1.00 75.25 257 HIS A CA 1
ATOM 2003 C C . HIS A 1 257 ? -5.389 9.894 19.690 1.00 75.25 257 HIS A C 1
ATOM 2005 O O . HIS A 1 257 ? -4.328 9.636 19.122 1.00 75.25 257 HIS A O 1
ATOM 2011 N N . GLN A 1 258 ? -6.339 10.644 19.121 1.00 72.56 258 GLN A N 1
ATOM 2012 C CA . GLN A 1 258 ? -6.171 11.242 17.795 1.00 72.56 258 GLN A CA 1
ATOM 2013 C C . GLN A 1 258 ? -5.011 12.244 17.759 1.00 72.56 258 GLN A C 1
ATOM 2015 O O . GLN A 1 258 ? -4.240 12.253 16.800 1.00 72.56 258 GLN A O 1
ATOM 2020 N N . ALA A 1 259 ? -4.855 13.060 18.805 1.00 69.81 259 ALA A N 1
ATOM 2021 C CA . ALA A 1 259 ? -3.756 14.014 18.912 1.00 69.81 259 ALA A CA 1
ATOM 2022 C C . ALA A 1 259 ? -2.389 13.319 19.040 1.00 69.81 259 ALA A C 1
ATOM 2024 O O . ALA A 1 259 ? -1.431 13.760 18.401 1.00 69.81 259 ALA A O 1
ATOM 2025 N N . VAL A 1 260 ? -2.305 12.219 19.800 1.00 68.19 260 VAL A N 1
ATOM 2026 C CA . VAL A 1 260 ? -1.074 11.415 19.923 1.00 68.19 260 VAL A CA 1
ATOM 2027 C C . VAL A 1 260 ? -0.690 10.819 18.569 1.00 68.19 260 VAL A C 1
ATOM 2029 O O . VAL A 1 260 ? 0.407 11.075 18.078 1.00 68.19 260 VAL A O 1
ATOM 2032 N N . ALA A 1 261 ? -1.621 10.119 17.915 1.00 68.25 261 ALA A N 1
ATOM 2033 C CA . ALA A 1 261 ? -1.383 9.496 16.614 1.00 68.25 261 ALA A CA 1
ATOM 2034 C C . ALA A 1 261 ? -0.987 10.527 15.544 1.00 68.25 261 ALA A C 1
ATOM 2036 O O . ALA A 1 261 ? -0.092 10.288 14.734 1.00 68.25 261 ALA A O 1
ATOM 2037 N N . GLN A 1 262 ? -1.620 11.705 15.551 1.00 70.94 262 GLN A N 1
ATOM 2038 C CA . GLN A 1 262 ? -1.265 12.784 14.632 1.00 70.94 262 GLN A CA 1
ATOM 2039 C C . GLN A 1 262 ? 0.138 13.339 14.908 1.00 70.94 262 GLN A C 1
ATOM 2041 O O . GLN A 1 262 ? 0.848 13.699 13.969 1.00 70.94 262 GLN A O 1
ATOM 2046 N N . CYS A 1 263 ? 0.555 13.413 16.172 1.00 73.88 263 CYS A N 1
ATOM 2047 C CA . CYS A 1 263 ? 1.914 13.814 16.511 1.00 73.88 263 CYS A CA 1
ATOM 2048 C C . CYS A 1 263 ? 2.942 12.797 16.004 1.00 73.88 263 CYS A C 1
ATOM 2050 O O . CYS A 1 263 ? 3.919 13.194 15.371 1.00 73.88 263 CYS A O 1
ATOM 2052 N N . GLU A 1 264 ? 2.704 11.501 16.216 1.00 70.50 264 GLU A N 1
ATOM 2053 C CA . GLU A 1 264 ? 3.597 10.441 15.736 1.00 70.50 264 GLU A CA 1
ATOM 2054 C C . GLU A 1 264 ? 3.747 10.494 14.213 1.00 70.50 264 GLU A C 1
ATOM 2056 O O . GLU A 1 264 ? 4.863 10.477 13.696 1.00 70.50 264 GLU A O 1
ATOM 2061 N N . ILE A 1 265 ? 2.632 10.676 13.497 1.00 71.44 265 ILE A N 1
ATOM 2062 C CA . ILE A 1 265 ? 2.618 10.945 12.054 1.00 71.44 265 ILE A CA 1
ATOM 2063 C C . ILE A 1 265 ? 3.513 12.150 11.731 1.00 71.44 265 ILE A C 1
ATOM 2065 O O . ILE A 1 265 ? 4.404 12.049 10.891 1.00 71.44 265 ILE A O 1
ATOM 2069 N N . ASN A 1 266 ? 3.336 13.282 12.414 1.00 75.94 266 ASN A N 1
ATOM 2070 C CA . ASN A 1 266 ? 4.134 14.484 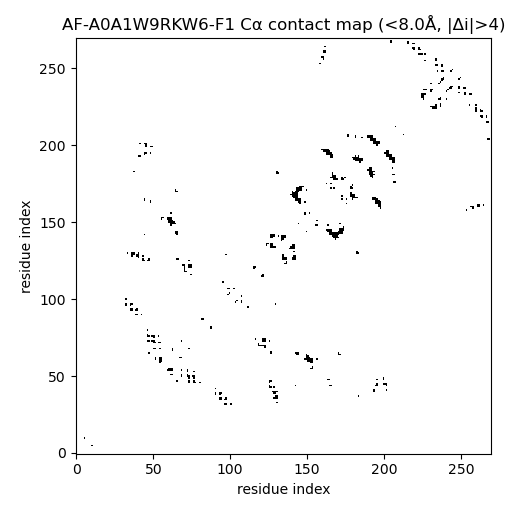12.159 1.00 75.94 266 ASN A CA 1
ATOM 2071 C C . ASN A 1 266 ? 5.635 14.273 12.421 1.00 75.94 266 ASN A C 1
ATOM 2073 O O . ASN A 1 266 ? 6.457 14.893 11.750 1.00 75.94 266 ASN A O 1
ATOM 2077 N N . CYS A 1 267 ? 6.001 13.416 13.376 1.00 76.31 267 CYS A N 1
ATOM 2078 C CA . CYS A 1 267 ? 7.391 13.046 13.634 1.00 76.31 267 CYS A CA 1
ATOM 2079 C C . CYS A 1 267 ? 7.975 12.138 12.547 1.00 76.31 267 CYS A C 1
ATOM 2081 O O . CYS A 1 267 ? 9.151 12.272 12.228 1.00 76.31 267 CYS A O 1
ATOM 2083 N N . LEU A 1 268 ? 7.168 11.251 11.956 1.00 69.00 268 LEU A N 1
ATOM 2084 C CA . LEU A 1 268 ? 7.589 10.366 10.863 1.00 69.00 268 LEU A CA 1
ATOM 2085 C C . LEU A 1 268 ? 7.755 11.093 9.517 1.00 69.00 268 LEU A C 1
ATOM 2087 O O . LEU A 1 268 ? 8.473 10.604 8.647 1.00 69.00 268 LEU A O 1
ATOM 2091 N N . PHE A 1 269 ? 7.080 12.232 9.326 1.00 68.62 269 PHE A N 1
ATOM 2092 C CA . PHE A 1 269 ? 7.089 12.998 8.070 1.00 68.62 269 PHE A CA 1
ATOM 2093 C C . PHE A 1 269 ? 7.890 14.312 8.118 1.00 68.62 269 PHE A C 1
ATOM 2095 O O . PHE A 1 269 ? 7.866 15.057 7.133 1.00 68.62 269 PHE A O 1
ATOM 2102 N N . LYS A 1 270 ? 8.571 14.609 9.230 1.00 64.69 270 LYS A N 1
ATOM 2103 C CA . LYS A 1 270 ? 9.512 15.736 9.349 1.00 64.69 270 LYS A CA 1
ATOM 2104 C C . LYS A 1 270 ? 10.848 15.421 8.686 1.00 64.69 270 LYS A C 1
ATOM 2106 O O . LYS A 1 270 ? 11.393 16.356 8.059 1.00 64.69 270 LYS A O 1
#